Protein AF-A0A9E5AHS0-F1 (afdb_monomer_lite)

Sequence (205 aa):
TGLQPLLTTLASVPPVRRWTDVSFGDARKLNAPDLPWNPAQAVSVPGLNVLISGKIDRLDLSDLP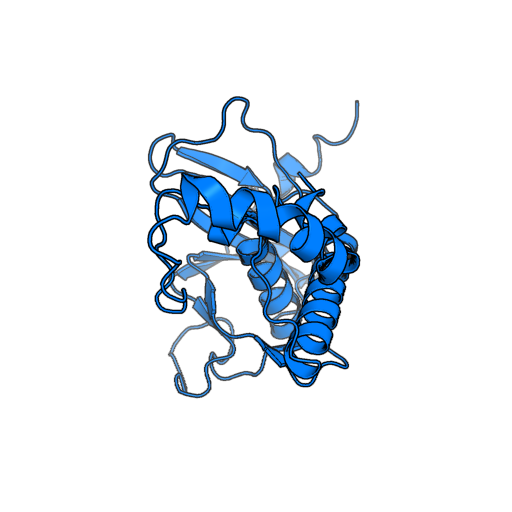GGATKALLTDYKTGNSPPGGRACVLRGGAEVQRALYRYAVTALLAPGQIAAQLHYLKDAQELLLEGASSATDDLLIAAIVAARQYLSAGLAVPGPGTWARYRTDELCFALPAAHTRTYRDRKAGPATEALRDLQALWAAS

Structure (mmCIF, N/CA/C/O backbone):
data_AF-A0A9E5AHS0-F1
#
_entry.id   AF-A0A9E5AHS0-F1
#
loop_
_atom_site.group_PDB
_atom_site.id
_atom_site.type_symbol
_atom_site.label_atom_id
_atom_site.label_alt_id
_atom_site.label_comp_id
_atom_site.label_asym_id
_atom_site.label_entity_id
_atom_site.label_seq_id
_atom_site.pdbx_PDB_ins_code
_atom_site.Cartn_x
_atom_site.Cartn_y
_atom_site.Cartn_z
_atom_site.occupancy
_atom_site.B_iso_or_equiv
_atom_site.auth_seq_id
_atom_site.auth_comp_id
_atom_site.auth_asym_id
_atom_site.auth_atom_id
_atom_site.pdbx_PDB_model_num
ATOM 1 N N . THR A 1 1 ? -14.804 25.270 -4.997 1.00 37.69 1 THR A N 1
ATOM 2 C CA . THR A 1 1 ? -14.418 25.635 -3.615 1.00 37.69 1 THR A CA 1
ATOM 3 C C . THR A 1 1 ? -15.125 24.732 -2.604 1.00 37.69 1 THR A C 1
ATOM 5 O O . THR A 1 1 ? -15.945 25.216 -1.842 1.00 37.69 1 THR A O 1
ATOM 8 N N . GLY A 1 2 ? -14.884 23.410 -2.606 1.00 37.78 2 GLY A N 1
ATOM 9 C CA . GLY A 1 2 ? -15.785 22.499 -1.873 1.00 37.78 2 GLY A CA 1
ATOM 10 C C . GLY A 1 2 ? -15.285 21.087 -1.557 1.00 37.78 2 GLY A C 1
ATOM 11 O O . GLY A 1 2 ? -16.091 20.170 -1.579 1.00 37.78 2 GLY A O 1
ATOM 12 N N . LEU A 1 3 ? -13.995 20.891 -1.258 1.00 35.94 3 LEU A N 1
ATOM 13 C CA . LEU A 1 3 ? -13.472 19.589 -0.788 1.00 35.94 3 LEU A CA 1
ATOM 14 C C . LEU A 1 3 ? -12.831 19.633 0.612 1.00 35.94 3 LEU A C 1
ATOM 16 O O . LEU A 1 3 ? -12.414 18.604 1.130 1.00 35.94 3 LEU A O 1
ATOM 20 N N . GLN A 1 4 ? -12.808 20.794 1.277 1.00 34.94 4 GLN A N 1
ATOM 21 C CA . GLN A 1 4 ? -12.262 20.906 2.635 1.00 34.94 4 GLN A CA 1
ATOM 22 C C . GLN A 1 4 ? -13.071 20.254 3.780 1.00 34.94 4 GLN A C 1
ATOM 24 O O . GLN A 1 4 ? -12.427 19.896 4.764 1.00 34.94 4 GLN A O 1
ATOM 29 N N . PRO A 1 5 ? -14.405 20.036 3.732 1.00 36.00 5 PRO A N 1
ATOM 30 C CA . PRO A 1 5 ? -15.101 19.570 4.934 1.00 36.00 5 PRO A CA 1
ATOM 31 C C . PRO A 1 5 ? -14.850 18.093 5.283 1.00 36.00 5 PRO A C 1
ATOM 33 O O . PRO A 1 5 ? -15.024 17.727 6.439 1.00 36.00 5 PRO A O 1
ATOM 36 N N . LEU A 1 6 ? -14.397 17.256 4.339 1.00 39.44 6 LEU A N 1
ATOM 37 C CA . LEU A 1 6 ? -14.096 15.836 4.602 1.00 39.44 6 LEU A CA 1
ATOM 38 C C . LEU A 1 6 ? -12.719 15.616 5.249 1.00 39.44 6 LEU A C 1
ATOM 40 O O . LEU A 1 6 ? -12.521 14.633 5.961 1.00 39.44 6 LEU A O 1
ATOM 44 N N . LEU A 1 7 ? -11.775 16.538 5.034 1.00 40.62 7 LEU A N 1
ATOM 45 C CA . LEU A 1 7 ? -10.412 16.445 5.568 1.00 40.62 7 LEU A CA 1
ATOM 46 C C . LEU A 1 7 ? -10.386 16.667 7.090 1.00 40.62 7 LEU A C 1
ATOM 48 O O . LEU A 1 7 ? -9.627 16.010 7.798 1.00 40.62 7 LEU A O 1
ATOM 52 N N . THR A 1 8 ? -11.273 17.519 7.611 1.00 39.41 8 THR A N 1
ATOM 53 C CA . THR A 1 8 ? -11.362 17.825 9.049 1.00 39.41 8 THR A CA 1
ATOM 54 C C . THR A 1 8 ? -11.969 16.678 9.867 1.00 39.41 8 THR A C 1
ATOM 56 O O . THR A 1 8 ? -11.674 16.539 11.050 1.00 39.41 8 THR A O 1
ATOM 59 N N . THR A 1 9 ? -12.789 15.814 9.262 1.00 47.66 9 THR A N 1
ATOM 60 C CA . THR A 1 9 ? -13.523 14.759 9.991 1.00 47.66 9 THR A CA 1
ATOM 61 C C . THR A 1 9 ? -12.688 13.494 10.229 1.00 47.66 9 THR A C 1
ATOM 63 O O . THR A 1 9 ? -12.992 12.687 11.114 1.00 47.66 9 THR A O 1
ATOM 66 N N . LEU A 1 10 ? -11.611 13.287 9.463 1.00 48.22 10 LEU A N 1
ATOM 67 C CA . LEU A 1 10 ? -10.798 12.073 9.571 1.00 48.22 10 LEU A CA 1
ATOM 68 C C . LEU A 1 10 ? -9.797 12.112 10.742 1.00 48.22 10 LEU A C 1
ATOM 70 O O . LEU A 1 10 ? -9.556 11.071 11.349 1.00 48.22 10 LEU A O 1
ATOM 74 N N . ALA A 1 11 ? -9.330 13.287 11.162 1.00 52.16 11 ALA A N 1
ATOM 75 C CA . ALA A 1 11 ? -8.460 13.440 12.335 1.00 52.16 11 ALA A CA 1
ATOM 76 C C . ALA A 1 11 ? -9.216 13.757 13.646 1.00 52.16 11 ALA A C 1
ATOM 78 O O . ALA A 1 11 ? -8.657 13.606 14.727 1.00 52.16 11 ALA A O 1
ATOM 79 N N . SER A 1 12 ? -10.485 14.185 13.581 1.00 59.22 12 SER A N 1
ATOM 80 C CA . SER A 1 12 ? -11.206 14.724 14.750 1.00 59.22 12 SER A CA 1
ATOM 81 C C . SER A 1 12 ? -11.835 13.683 15.680 1.00 59.22 12 SER A C 1
ATOM 83 O O . SER A 1 12 ? -12.298 14.042 16.760 1.00 59.22 12 SER A O 1
ATOM 85 N N . VAL A 1 13 ? -11.905 12.415 15.267 1.00 66.31 13 VAL A N 1
ATOM 86 C CA . VAL A 1 13 ? -12.439 11.336 16.112 1.00 66.31 13 VAL A CA 1
ATOM 87 C C . VAL A 1 13 ? -11.256 10.655 16.797 1.00 66.31 13 VAL A C 1
ATOM 89 O O . VAL A 1 13 ? -10.418 10.097 16.084 1.00 66.31 13 VAL A O 1
ATOM 92 N N . PRO A 1 14 ? -11.149 10.707 18.137 1.00 75.81 14 PRO A N 1
ATOM 93 C CA . PRO A 1 14 ? -10.058 10.055 18.843 1.00 75.81 14 PRO A CA 1
ATOM 94 C C . PRO A 1 14 ? -10.149 8.532 18.660 1.00 75.81 14 PRO A C 1
ATOM 96 O O . PRO A 1 14 ? -11.245 7.972 18.757 1.00 75.81 14 PRO A O 1
ATOM 99 N N . PRO A 1 15 ? -9.021 7.848 18.407 1.00 82.31 15 PRO A N 1
ATOM 100 C CA . PRO A 1 15 ? -9.033 6.406 18.262 1.00 82.31 15 PRO A CA 1
ATOM 101 C C . PRO A 1 15 ? -9.340 5.732 19.590 1.00 82.31 15 PRO A C 1
ATOM 103 O O . PRO A 1 15 ? -8.795 6.091 20.633 1.00 82.31 15 PRO A O 1
ATOM 106 N N . VAL A 1 16 ? -10.194 4.717 19.520 1.00 87.69 16 VAL A N 1
ATOM 107 C CA . VAL A 1 16 ? -10.532 3.855 20.657 1.00 87.69 16 VAL A CA 1
ATOM 108 C C . VAL A 1 16 ? -9.459 2.784 20.830 1.00 87.69 16 VAL A C 1
ATOM 110 O O . VAL A 1 16 ? -9.155 2.373 21.947 1.00 87.69 16 VAL A O 1
ATOM 113 N N . ARG A 1 17 ? -8.858 2.341 19.720 1.00 92.44 17 ARG A N 1
ATOM 114 C CA . ARG A 1 17 ? -7.764 1.369 19.711 1.00 92.44 17 ARG A CA 1
ATOM 115 C C . ARG A 1 17 ? -6.677 1.793 18.731 1.00 92.44 17 ARG A C 1
ATOM 117 O O . ARG A 1 17 ? -6.969 2.338 17.665 1.00 92.44 17 ARG A O 1
ATOM 124 N N . ARG A 1 18 ? -5.425 1.528 19.100 1.00 94.00 18 ARG A N 1
ATOM 125 C CA . ARG A 1 18 ? -4.234 1.876 18.324 1.00 94.00 18 ARG A CA 1
ATOM 126 C C . ARG A 1 18 ? -3.231 0.742 18.388 1.00 94.00 18 ARG A C 1
ATOM 128 O O . ARG A 1 18 ? -2.943 0.240 19.469 1.00 94.00 18 ARG A O 1
ATOM 135 N N . TRP A 1 19 ? -2.639 0.443 17.243 1.00 95.25 19 TRP A N 1
ATOM 136 C CA . TRP A 1 19 ? -1.571 -0.536 17.116 1.00 95.25 19 TRP A CA 1
ATOM 137 C C . TRP A 1 19 ? -0.420 0.029 16.298 1.00 95.25 19 TRP A C 1
ATOM 139 O O . TRP A 1 19 ? -0.628 0.833 15.387 1.00 95.25 19 TRP A O 1
ATOM 149 N N . THR A 1 20 ? 0.787 -0.428 16.604 1.00 93.56 20 THR A N 1
ATOM 150 C CA . THR A 1 20 ? 1.997 -0.196 15.811 1.00 93.56 20 THR A CA 1
ATOM 151 C C . THR A 1 20 ? 2.505 -1.521 15.257 1.00 93.56 20 THR A C 1
ATOM 153 O O . THR A 1 20 ? 2.220 -2.573 15.826 1.00 93.56 20 THR A O 1
ATOM 156 N N . ASP A 1 21 ? 3.263 -1.482 14.162 1.00 92.00 21 ASP A N 1
ATOM 157 C CA . ASP A 1 21 ? 3.908 -2.668 13.580 1.00 92.00 21 ASP A CA 1
ATOM 158 C C . ASP A 1 21 ? 2.927 -3.804 13.203 1.00 92.00 21 ASP A C 1
ATOM 160 O O . ASP A 1 21 ? 3.200 -5.000 13.366 1.00 92.00 21 ASP A O 1
ATOM 164 N N . VAL A 1 22 ? 1.772 -3.430 12.649 1.00 93.81 22 VAL A N 1
ATOM 165 C CA . VAL A 1 22 ? 0.642 -4.327 12.386 1.00 93.81 22 VAL A CA 1
ATOM 166 C C . VAL A 1 22 ? 0.904 -5.171 11.143 1.00 93.81 22 VAL A C 1
ATOM 168 O O . VAL A 1 22 ? 0.868 -4.689 10.012 1.00 93.81 22 VAL A O 1
ATOM 171 N N . SER A 1 23 ? 1.183 -6.455 11.347 1.00 93.94 23 SER A N 1
ATOM 172 C CA . SER A 1 23 ? 1.501 -7.382 10.254 1.00 93.94 23 SER A CA 1
ATOM 173 C C . SER A 1 23 ? 0.245 -7.953 9.592 1.00 93.94 23 SER A C 1
ATOM 175 O O . SER A 1 23 ? -0.770 -8.162 10.253 1.00 93.94 23 SER A O 1
ATOM 177 N N . PHE A 1 24 ? 0.328 -8.257 8.298 1.00 94.25 24 PHE A N 1
ATOM 178 C CA . PHE A 1 24 ? -0.734 -8.924 7.542 1.00 94.25 24 PHE A CA 1
ATOM 179 C C . PHE A 1 24 ? -0.156 -9.858 6.472 1.00 94.25 24 PHE A C 1
ATOM 181 O O . PHE A 1 24 ? 0.943 -9.618 5.964 1.00 94.25 24 PHE A O 1
ATOM 188 N N . GLY A 1 25 ? -0.905 -10.903 6.111 1.00 92.38 25 GLY A N 1
ATOM 189 C CA . GLY A 1 25 ? -0.563 -11.824 5.024 1.00 92.38 25 GLY A CA 1
ATOM 190 C C . GLY A 1 25 ? 0.700 -12.668 5.231 1.00 92.38 25 GLY A C 1
ATOM 191 O O . GLY A 1 25 ? 1.136 -13.317 4.285 1.00 92.38 25 GLY A O 1
ATOM 192 N N . ASP A 1 26 ? 1.309 -12.677 6.422 1.00 88.31 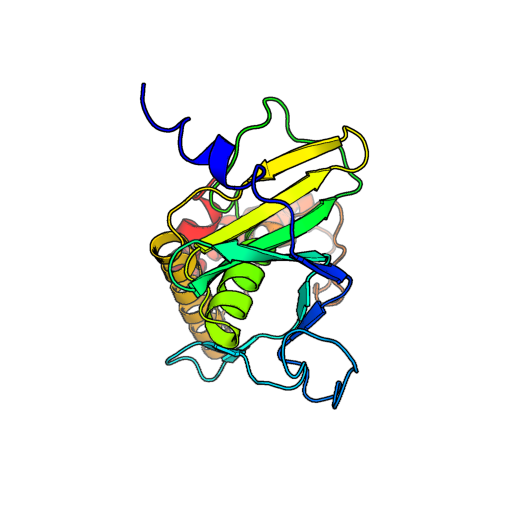26 ASP A N 1
ATOM 193 C CA . ASP A 1 26 ? 2.538 -13.436 6.688 1.00 88.31 26 ASP A CA 1
ATOM 194 C C . ASP A 1 26 ? 2.214 -14.728 7.441 1.00 88.31 26 ASP A C 1
ATOM 196 O O . ASP A 1 26 ? 2.080 -14.737 8.664 1.00 88.31 26 ASP A O 1
ATOM 200 N N . ALA A 1 27 ? 2.133 -15.841 6.708 1.00 79.81 27 ALA A N 1
ATOM 201 C CA . ALA A 1 27 ? 1.823 -17.162 7.262 1.00 79.81 27 ALA A CA 1
ATOM 202 C C . ALA A 1 27 ? 2.820 -17.644 8.338 1.00 79.81 27 ALA A C 1
ATOM 204 O O . ALA A 1 27 ? 2.498 -18.548 9.107 1.00 79.81 27 ALA A O 1
ATOM 205 N N . ARG A 1 28 ? 4.020 -17.047 8.421 1.00 82.38 28 ARG A N 1
ATOM 206 C CA . ARG A 1 28 ? 5.013 -17.360 9.465 1.00 82.38 28 ARG A CA 1
ATOM 207 C C . ARG A 1 28 ? 4.675 -16.693 10.798 1.00 82.38 28 ARG A C 1
ATOM 209 O O . ARG A 1 28 ? 5.160 -17.128 11.839 1.00 82.38 28 ARG A O 1
ATOM 216 N N . LYS A 1 29 ? 3.861 -15.635 10.779 1.00 76.38 29 LYS A N 1
ATOM 217 C CA . LYS A 1 29 ? 3.398 -14.924 11.972 1.00 76.38 29 LYS A CA 1
ATOM 218 C C . LYS A 1 29 ? 2.053 -15.497 12.396 1.00 76.38 29 LYS A C 1
ATOM 220 O O . LYS A 1 29 ? 1.008 -14.927 12.117 1.00 76.38 29 LYS A O 1
ATOM 225 N N . LEU A 1 30 ? 2.082 -16.648 13.060 1.00 64.06 30 LEU A N 1
ATOM 226 C CA . LEU A 1 30 ? 0.899 -17.223 13.697 1.00 64.06 30 LEU A CA 1
ATOM 227 C C . LEU A 1 30 ? 0.689 -16.562 15.065 1.00 64.06 30 LEU A C 1
ATOM 229 O O . LEU A 1 30 ? 1.633 -16.444 15.840 1.00 64.06 30 LEU A O 1
ATOM 233 N N . ASN A 1 31 ? -0.551 -16.172 15.367 1.00 60.50 31 ASN A N 1
ATOM 234 C CA . ASN A 1 31 ? -0.997 -15.795 16.713 1.00 60.50 31 ASN A CA 1
ATOM 235 C C . ASN A 1 31 ? -0.172 -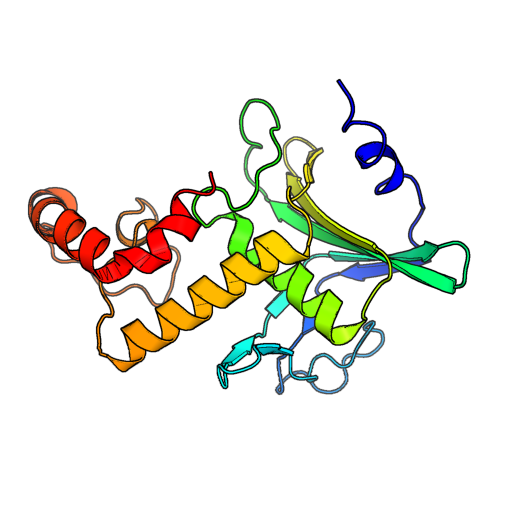14.682 17.392 1.00 60.50 31 ASN A C 1
ATOM 237 O O . ASN A 1 31 ? 0.311 -14.863 18.509 1.00 60.50 31 ASN A O 1
ATOM 241 N N . ALA A 1 32 ? -0.034 -13.513 16.755 1.00 65.56 32 ALA A N 1
ATOM 242 C CA . ALA A 1 32 ? 0.408 -12.327 17.491 1.00 65.56 32 ALA A CA 1
ATOM 243 C C . ALA A 1 32 ? -0.718 -11.894 18.450 1.00 65.56 32 ALA A C 1
ATOM 245 O O . ALA A 1 32 ? -1.825 -11.621 17.972 1.00 65.56 32 ALA A O 1
ATOM 246 N N . PRO A 1 33 ? -0.489 -11.864 19.776 1.00 68.31 33 PRO A N 1
ATOM 247 C CA . PRO A 1 33 ? -1.511 -11.411 20.704 1.00 68.31 33 PRO A CA 1
ATOM 248 C C . PRO A 1 33 ? -1.814 -9.929 20.457 1.00 68.31 33 PRO A C 1
ATOM 250 O O . PRO A 1 33 ? -0.907 -9.138 20.206 1.00 68.31 33 PRO A O 1
ATOM 253 N N . ASP A 1 34 ? -3.099 -9.585 20.541 1.00 85.06 34 ASP A N 1
ATOM 254 C CA . ASP A 1 34 ? -3.615 -8.211 20.508 1.00 85.06 34 ASP A CA 1
ATOM 255 C C . ASP A 1 34 ? -3.422 -7.445 19.185 1.00 85.06 34 ASP A C 1
ATOM 257 O O . ASP A 1 34 ? -3.216 -6.238 19.184 1.00 85.06 34 ASP A O 1
ATOM 261 N N . LEU A 1 35 ? -3.511 -8.123 18.034 1.00 90.81 35 LEU A N 1
ATOM 262 C CA . LEU A 1 35 ? -3.707 -7.459 16.738 1.00 90.81 35 LEU A CA 1
ATOM 263 C C . LEU A 1 35 ? -5.196 -7.409 16.355 1.00 90.81 35 LEU A C 1
ATOM 265 O O . LEU A 1 35 ? -5.964 -8.290 16.744 1.00 90.81 35 LEU A O 1
ATOM 269 N N . PRO A 1 36 ? -5.615 -6.428 15.535 1.00 91.94 36 PRO A N 1
ATOM 270 C CA . PRO A 1 36 ? -7.006 -6.306 15.092 1.00 91.94 36 PRO A CA 1
ATOM 271 C C . PRO A 1 36 ? -7.468 -7.449 14.172 1.00 91.94 36 PRO A C 1
ATOM 273 O O . PRO A 1 36 ? -8.660 -7.576 13.909 1.00 91.94 36 PRO A O 1
ATOM 276 N N . TRP A 1 37 ? -6.544 -8.276 13.680 1.00 93.06 37 TRP A N 1
ATOM 277 C CA . TRP A 1 37 ? -6.806 -9.462 12.865 1.00 93.06 37 TRP A CA 1
ATOM 278 C C . TRP A 1 37 ? -5.713 -10.513 13.078 1.00 93.06 37 TRP A C 1
ATOM 280 O O . TRP A 1 37 ? -4.663 -10.236 13.661 1.00 93.06 37 TRP A O 1
ATOM 290 N N . ASN A 1 38 ? -5.928 -11.719 12.546 1.00 92.31 38 ASN A N 1
ATOM 291 C CA . ASN A 1 38 ? -4.888 -12.743 12.489 1.00 92.31 38 ASN A CA 1
ATOM 292 C C . ASN A 1 38 ? -3.809 -12.344 11.456 1.00 92.31 38 ASN A C 1
ATOM 294 O O . ASN A 1 38 ? -4.123 -12.281 10.267 1.00 92.31 38 ASN A O 1
ATOM 298 N N . PRO A 1 39 ? -2.542 -12.108 11.845 1.00 91.88 39 PRO A N 1
ATOM 299 C CA . PRO A 1 39 ? -1.493 -11.674 10.915 1.00 91.88 39 PRO A CA 1
ATOM 300 C C . PRO A 1 39 ? -1.161 -12.688 9.807 1.00 91.88 39 PRO A C 1
ATOM 302 O O . PRO A 1 39 ? -0.632 -12.287 8.769 1.00 91.88 39 PRO A O 1
ATOM 305 N N . ALA A 1 40 ? -1.507 -13.966 9.992 1.00 91.81 40 ALA A N 1
ATOM 306 C CA . ALA A 1 40 ? -1.379 -15.010 8.975 1.00 91.81 40 ALA A CA 1
ATOM 307 C C . ALA A 1 40 ? -2.565 -15.062 7.992 1.00 91.81 40 ALA A C 1
ATOM 309 O O . ALA A 1 40 ? -2.527 -15.833 7.032 1.00 91.81 40 ALA A O 1
ATOM 310 N N . GLN A 1 41 ? -3.625 -14.275 8.213 1.00 92.81 41 GLN A N 1
ATOM 311 C CA . GLN A 1 41 ? -4.769 -14.221 7.306 1.00 92.81 41 GLN A CA 1
ATOM 312 C C . GLN A 1 41 ? -4.325 -13.700 5.937 1.00 92.81 41 GLN A C 1
ATOM 314 O O . GLN A 1 41 ? -3.737 -12.624 5.816 1.00 92.81 41 GLN A O 1
ATOM 319 N N . ALA A 1 42 ? -4.604 -14.491 4.902 1.00 91.75 42 ALA A N 1
ATOM 320 C CA . ALA A 1 42 ? -4.208 -14.187 3.539 1.00 91.75 42 ALA A CA 1
ATOM 321 C C . ALA A 1 42 ? -4.953 -12.956 3.004 1.00 91.75 42 ALA A C 1
ATOM 323 O O . ALA A 1 42 ? -6.182 -12.892 3.049 1.00 91.75 42 ALA A O 1
ATOM 324 N N . VAL A 1 43 ? -4.205 -12.017 2.426 1.00 92.31 43 VAL A N 1
ATOM 325 C CA . VAL A 1 43 ? -4.751 -10.895 1.657 1.00 92.31 43 VAL A CA 1
ATOM 326 C C . VAL A 1 43 ? -4.526 -11.208 0.184 1.00 92.31 43 VAL A C 1
ATOM 328 O O . VAL A 1 43 ? -3.412 -11.094 -0.324 1.00 92.31 43 VAL A O 1
ATOM 331 N N . SER A 1 44 ? -5.573 -11.674 -0.493 1.00 90.06 44 SER A N 1
ATOM 332 C CA . SER A 1 44 ? -5.496 -12.061 -1.905 1.00 90.06 44 SER A CA 1
ATOM 333 C C . SER A 1 44 ? -5.938 -10.925 -2.819 1.00 90.06 44 SER A C 1
ATOM 335 O O . SER A 1 44 ? -6.803 -10.127 -2.456 1.00 90.06 44 SER A O 1
ATOM 337 N N . VAL A 1 45 ? -5.355 -10.862 -4.015 1.00 83.19 45 VAL A N 1
ATOM 338 C CA . VAL A 1 45 ? -5.881 -10.040 -5.110 1.00 83.19 45 VAL A CA 1
ATOM 339 C C . VAL A 1 45 ? -6.785 -10.909 -5.991 1.00 83.19 45 VAL A C 1
ATOM 341 O O . VAL A 1 45 ? -6.290 -11.891 -6.566 1.00 83.19 45 VAL A O 1
ATOM 344 N N . PRO A 1 46 ? -8.086 -10.580 -6.120 1.00 80.06 46 PRO A N 1
ATOM 345 C CA . PRO A 1 46 ? -9.010 -11.323 -6.967 1.00 80.06 46 PRO A CA 1
ATOM 346 C C . PRO A 1 46 ? -8.466 -11.519 -8.386 1.00 80.06 46 PRO A C 1
ATOM 348 O O . PRO A 1 46 ? -7.934 -10.601 -9.002 1.00 80.06 46 PRO A O 1
ATOM 351 N N . GLY A 1 47 ? -8.580 -12.744 -8.903 1.00 75.50 47 GLY A N 1
ATOM 352 C CA . GLY A 1 47 ? -8.182 -13.083 -10.275 1.00 75.50 47 GLY A CA 1
ATOM 353 C C . GLY A 1 47 ? -6.676 -13.239 -10.525 1.00 75.50 47 GLY A C 1
ATOM 354 O O . GLY A 1 47 ? -6.293 -13.619 -11.632 1.00 75.50 47 GLY A O 1
ATOM 355 N N . LEU A 1 48 ? -5.807 -13.000 -9.533 1.00 72.56 48 LEU A N 1
ATOM 356 C CA . LEU A 1 48 ? -4.356 -12.988 -9.760 1.00 72.56 48 LEU A CA 1
ATOM 357 C C . LEU A 1 48 ? -3.562 -14.128 -9.132 1.00 72.56 48 LEU A C 1
ATOM 359 O O . LEU A 1 48 ? -2.409 -14.306 -9.516 1.00 72.56 48 LEU A O 1
ATOM 363 N N . ASN A 1 49 ? -4.151 -14.919 -8.231 1.00 82.50 49 ASN A N 1
ATOM 364 C CA . ASN A 1 49 ? -3.408 -15.874 -7.394 1.00 82.50 49 ASN A CA 1
ATOM 365 C C . ASN A 1 49 ? -2.132 -15.237 -6.794 1.00 82.50 49 ASN A C 1
ATOM 367 O O . ASN A 1 49 ? -1.068 -15.849 -6.740 1.00 82.50 49 ASN A O 1
ATOM 371 N N . VAL A 1 50 ? -2.242 -13.959 -6.417 1.00 85.25 50 VAL A N 1
ATOM 372 C CA . VAL A 1 50 ? -1.198 -13.173 -5.760 1.00 85.25 50 VAL A CA 1
ATOM 373 C C . VAL A 1 50 ? -1.657 -12.922 -4.334 1.00 85.25 50 VAL A C 1
ATOM 375 O O . VAL A 1 50 ? -2.793 -12.497 -4.104 1.00 85.25 50 VAL A O 1
ATOM 378 N N . LEU A 1 51 ? -0.756 -13.187 -3.394 1.00 89.75 51 LEU A N 1
ATOM 379 C CA . LEU A 1 51 ? -0.923 -12.868 -1.985 1.00 89.75 51 LEU A CA 1
ATOM 380 C C . LEU A 1 51 ? -0.074 -11.643 -1.659 1.00 89.75 51 LEU A C 1
ATOM 382 O O . LEU A 1 51 ? 1.090 -11.567 -2.052 1.00 89.75 51 LEU A O 1
ATOM 386 N N . ILE A 1 52 ? -0.666 -10.695 -0.944 1.00 88.62 52 ILE A N 1
ATOM 387 C CA . ILE A 1 52 ? 0.014 -9.502 -0.452 1.00 88.62 52 ILE A CA 1
ATOM 388 C C . ILE A 1 52 ? 0.284 -9.712 1.035 1.00 88.62 52 ILE A C 1
ATOM 390 O O . ILE A 1 52 ? -0.604 -10.086 1.799 1.00 88.62 52 ILE A O 1
ATOM 394 N N . SER A 1 53 ? 1.514 -9.439 1.449 1.00 93.00 53 SER A N 1
ATOM 395 C CA . SER A 1 53 ? 1.922 -9.450 2.850 1.00 93.00 53 SER A CA 1
ATOM 396 C C . SER A 1 53 ? 2.723 -8.199 3.166 1.00 93.00 53 SER A C 1
ATOM 398 O O . SER A 1 53 ? 3.430 -7.684 2.297 1.00 93.00 53 SER A O 1
ATOM 400 N N . GLY A 1 54 ? 2.672 -7.743 4.409 1.00 92.50 54 GLY A N 1
ATOM 401 C CA . GLY A 1 54 ? 3.421 -6.567 4.822 1.00 92.50 54 GLY A CA 1
ATOM 402 C C . GLY A 1 54 ? 3.264 -6.247 6.299 1.00 92.50 54 GLY A C 1
ATOM 403 O O . GLY A 1 54 ? 2.739 -7.038 7.087 1.00 92.50 54 GLY A O 1
ATOM 404 N N . LYS A 1 55 ? 3.752 -5.064 6.669 1.00 93.56 55 LYS A N 1
ATOM 405 C CA . LYS A 1 55 ? 3.662 -4.525 8.023 1.00 93.56 55 LYS A CA 1
ATOM 406 C C . LYS A 1 55 ? 3.307 -3.045 7.947 1.00 93.56 55 LYS A C 1
ATOM 408 O O . LYS A 1 55 ? 4.054 -2.273 7.362 1.00 93.56 55 LYS A O 1
ATOM 413 N N . ILE A 1 56 ? 2.170 -2.679 8.522 1.00 94.50 56 ILE A N 1
ATOM 414 C CA . ILE A 1 56 ? 1.700 -1.300 8.637 1.00 94.50 56 ILE A CA 1
ATOM 415 C C . ILE A 1 56 ? 2.368 -0.671 9.861 1.00 94.50 56 ILE A C 1
ATOM 417 O O . ILE A 1 56 ? 2.315 -1.244 10.950 1.00 94.50 56 ILE A O 1
ATOM 421 N N . ASP A 1 57 ? 2.953 0.513 9.702 1.00 93.81 57 ASP A N 1
ATOM 422 C CA . ASP A 1 57 ? 3.637 1.220 10.789 1.00 93.81 57 ASP A CA 1
ATOM 423 C C . ASP A 1 57 ? 2.698 1.547 11.959 1.00 93.81 57 ASP A C 1
ATOM 425 O O . ASP A 1 57 ? 3.017 1.244 13.111 1.00 93.81 57 ASP A O 1
ATOM 429 N N . ARG A 1 58 ? 1.523 2.131 11.677 1.00 95.12 58 ARG A N 1
ATOM 430 C CA . ARG A 1 58 ? 0.475 2.383 12.676 1.00 95.12 58 ARG A CA 1
ATOM 431 C C . ARG A 1 58 ? -0.932 2.278 12.090 1.00 95.12 58 ARG A C 1
ATOM 433 O O . ARG A 1 58 ? -1.204 2.799 11.006 1.00 95.12 58 ARG A O 1
ATOM 440 N N . LEU A 1 59 ? -1.835 1.663 12.853 1.00 95.81 59 LEU A N 1
ATOM 441 C CA . LEU A 1 59 ? -3.273 1.627 12.589 1.00 95.81 59 LEU A CA 1
ATOM 442 C C . LEU A 1 59 ? -4.044 2.154 13.800 1.00 95.81 59 LEU A C 1
ATOM 444 O O . LEU A 1 59 ? -3.881 1.675 14.921 1.00 95.81 59 LEU A O 1
ATOM 448 N N . ASP A 1 60 ? -4.924 3.108 13.537 1.00 94.88 60 ASP A N 1
ATOM 449 C CA . ASP A 1 60 ? -5.863 3.685 14.486 1.00 94.88 60 ASP A CA 1
ATOM 450 C C . ASP A 1 60 ? -7.289 3.262 14.091 1.00 94.88 60 ASP A C 1
ATOM 452 O O . ASP A 1 60 ? -7.701 3.472 12.947 1.00 94.88 60 ASP A O 1
ATOM 456 N N . LEU A 1 61 ? -8.053 2.682 15.024 1.00 94.00 61 LEU A N 1
ATOM 457 C CA . LEU A 1 61 ? -9.474 2.376 14.837 1.00 94.00 61 LEU A CA 1
ATOM 458 C C . LEU A 1 61 ? -10.334 3.232 15.768 1.00 94.00 61 LEU A C 1
ATOM 460 O O . LEU A 1 61 ? -10.077 3.336 16.970 1.00 94.00 61 LEU A O 1
ATOM 464 N N . SER A 1 62 ? -11.376 3.832 15.201 1.00 92.62 62 SER A N 1
ATOM 465 C CA . SER A 1 62 ? -12.378 4.617 15.926 1.00 92.62 62 SER A CA 1
ATOM 466 C C . SER A 1 62 ? -13.773 4.089 15.630 1.00 92.62 62 SER A C 1
ATOM 468 O O . SER A 1 62 ? -14.056 3.706 14.494 1.00 92.62 62 SER A O 1
ATOM 470 N N . ASP A 1 63 ? -14.656 4.126 16.618 1.00 90.44 63 ASP A N 1
ATOM 471 C CA . ASP A 1 63 ? -16.061 3.800 16.403 1.00 90.44 63 ASP A CA 1
ATOM 472 C C . ASP A 1 63 ? -16.785 5.005 15.780 1.00 90.44 63 ASP A C 1
ATOM 474 O O . ASP A 1 63 ? -16.566 6.158 16.164 1.00 90.44 63 ASP A O 1
ATOM 478 N N . LEU A 1 64 ? -17.628 4.745 14.782 1.00 85.69 64 LEU A N 1
ATOM 479 C CA . LEU A 1 64 ? -18.504 5.729 14.151 1.00 85.69 64 LEU A CA 1
ATOM 480 C C . LEU A 1 64 ? -19.957 5.524 14.606 1.00 85.69 64 LEU A C 1
ATOM 482 O O . LEU A 1 64 ? -20.351 4.413 14.981 1.00 85.69 64 LEU A O 1
ATOM 486 N N . PRO A 1 65 ? -20.802 6.569 14.514 1.00 82.44 65 PRO A N 1
ATOM 487 C CA . PRO A 1 65 ? -22.244 6.410 14.660 1.00 82.44 65 PRO A CA 1
ATOM 488 C C . PRO A 1 65 ? -22.786 5.320 13.724 1.00 82.44 65 PRO A C 1
ATOM 490 O O . PRO A 1 65 ? -22.347 5.192 12.582 1.00 82.44 65 PRO A O 1
ATOM 493 N N . GLY A 1 66 ? -23.751 4.535 14.208 1.00 82.00 66 GLY A N 1
ATOM 494 C CA . GLY A 1 66 ? -24.326 3.419 13.446 1.00 82.00 66 GLY A CA 1
ATOM 495 C C . GLY A 1 66 ? -23.513 2.120 13.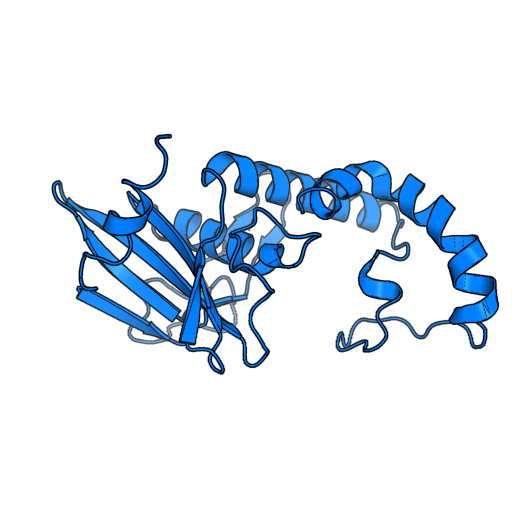493 1.00 82.00 66 GLY A C 1
ATOM 496 O O . GLY A 1 66 ? -23.822 1.199 12.745 1.00 82.00 66 GLY A O 1
ATOM 497 N N . GLY A 1 67 ? -22.495 2.025 14.359 1.00 82.25 67 GLY A N 1
ATOM 498 C CA . GLY A 1 67 ? -21.736 0.790 14.599 1.00 82.25 67 GLY A CA 1
ATOM 499 C C . GLY A 1 67 ? -20.653 0.492 13.560 1.00 82.25 67 GLY A C 1
ATOM 500 O O . GLY A 1 67 ? -19.994 -0.541 13.642 1.00 82.25 67 GLY A O 1
ATOM 501 N N . ALA A 1 68 ? -20.447 1.389 12.595 1.00 87.00 68 ALA A N 1
ATOM 502 C CA . ALA A 1 68 ? -19.337 1.292 11.660 1.00 87.00 68 ALA A CA 1
ATOM 503 C C . ALA A 1 68 ? -18.008 1.635 12.348 1.00 87.00 68 ALA A C 1
ATOM 505 O O . ALA A 1 68 ? -17.961 2.399 13.310 1.00 87.00 68 ALA A O 1
ATOM 506 N N . THR A 1 69 ? -16.906 1.120 11.814 1.00 90.88 69 THR A N 1
ATOM 507 C CA . THR A 1 69 ? -15.556 1.485 12.259 1.00 90.88 69 THR A CA 1
ATOM 508 C C . THR A 1 69 ? -14.890 2.389 11.232 1.00 90.88 69 THR A C 1
ATOM 510 O O . THR A 1 69 ? -15.071 2.234 10.022 1.00 90.88 69 THR A O 1
ATOM 513 N N . LYS A 1 70 ? -14.085 3.322 11.725 1.00 90.81 70 LYS A N 1
ATOM 514 C CA . LYS A 1 70 ? -13.176 4.150 10.944 1.00 90.81 70 LYS A CA 1
ATOM 515 C C . LYS A 1 70 ? -11.742 3.698 11.170 1.00 90.81 70 LYS A C 1
ATOM 517 O O . LYS A 1 70 ? -11.313 3.592 12.316 1.00 90.81 70 LYS A O 1
ATOM 522 N N . ALA A 1 71 ? -11.010 3.492 10.083 1.00 93.56 71 ALA A N 1
ATOM 523 C CA . ALA A 1 71 ? -9.598 3.137 10.097 1.00 93.56 71 ALA A CA 1
ATOM 524 C C . ALA A 1 71 ? -8.727 4.289 9.579 1.00 93.56 71 ALA A C 1
ATOM 526 O O . ALA A 1 71 ? -8.983 4.830 8.502 1.00 93.56 71 ALA A O 1
ATOM 527 N N . LEU A 1 72 ? -7.680 4.642 10.325 1.00 93.31 72 LEU A N 1
ATOM 528 C CA . LEU A 1 72 ? -6.628 5.557 9.886 1.00 93.31 72 LEU A CA 1
ATOM 529 C C . LEU A 1 72 ? -5.282 4.829 9.895 1.00 93.31 72 LEU A C 1
ATOM 531 O O . LEU A 1 72 ? -4.795 4.382 10.932 1.00 93.31 72 LEU A O 1
ATOM 535 N N . LEU A 1 73 ? -4.683 4.733 8.716 1.00 94.12 73 LEU A N 1
ATOM 536 C CA . LEU A 1 73 ? -3.352 4.186 8.493 1.00 94.12 73 LEU A CA 1
ATOM 537 C C . LEU A 1 73 ? -2.333 5.319 8.523 1.00 94.12 73 LEU A C 1
ATOM 539 O O . LEU A 1 73 ? -2.517 6.315 7.826 1.00 94.12 73 LEU A O 1
ATOM 543 N N . THR A 1 74 ? -1.251 5.165 9.283 1.00 92.62 74 THR A N 1
ATOM 544 C CA . THR A 1 74 ? -0.127 6.112 9.275 1.00 92.62 74 THR A CA 1
ATOM 545 C C . THR A 1 74 ? 1.158 5.379 8.920 1.00 92.62 74 THR A C 1
ATOM 547 O O . THR A 1 74 ? 1.519 4.418 9.592 1.00 92.62 74 THR A O 1
ATOM 550 N N . ASP A 1 75 ? 1.827 5.850 7.871 1.00 91.62 75 ASP A N 1
ATOM 551 C CA . ASP A 1 75 ? 3.185 5.467 7.470 1.00 91.62 75 ASP A CA 1
ATOM 552 C C . ASP A 1 75 ? 4.158 6.566 7.920 1.00 91.62 75 ASP A C 1
ATOM 554 O O . ASP A 1 75 ? 3.839 7.752 7.775 1.00 91.62 75 ASP A O 1
ATOM 558 N N . TYR A 1 76 ? 5.314 6.216 8.487 1.00 90.69 76 TYR A N 1
ATOM 559 C CA . TYR A 1 76 ? 6.273 7.215 8.965 1.00 90.69 76 TYR A CA 1
ATOM 560 C C . TYR A 1 76 ? 7.403 7.458 7.966 1.00 90.69 76 TYR A C 1
ATOM 562 O O . TYR A 1 76 ? 8.022 6.542 7.424 1.00 90.69 76 TYR A O 1
ATOM 570 N N . LYS A 1 77 ? 7.760 8.735 7.789 1.00 86.62 77 LYS A N 1
ATOM 571 C CA . LYS A 1 77 ? 8.900 9.145 6.966 1.00 86.62 77 LYS A CA 1
ATOM 572 C C . LYS A 1 77 ? 9.878 10.000 7.760 1.00 86.62 77 LYS A C 1
ATOM 574 O O . LYS A 1 77 ? 9.513 11.006 8.355 1.00 86.62 77 LYS A O 1
ATOM 579 N N . THR A 1 78 ? 11.153 9.628 7.715 1.00 83.44 78 THR A N 1
ATOM 580 C CA . THR A 1 78 ? 12.254 10.345 8.387 1.00 83.44 78 THR A CA 1
ATOM 581 C C . THR A 1 78 ? 12.825 11.512 7.569 1.00 83.44 78 THR A C 1
ATOM 583 O O . THR A 1 78 ? 13.643 12.274 8.077 1.00 83.44 78 THR A O 1
ATOM 586 N N . GLY A 1 79 ? 12.431 11.655 6.299 1.00 81.75 79 GLY A N 1
ATOM 587 C CA . GLY A 1 79 ? 12.902 12.718 5.402 1.00 81.75 79 GLY A CA 1
ATOM 588 C C . GLY A 1 79 ? 12.172 14.054 5.576 1.00 81.75 79 GLY A C 1
ATOM 589 O O . GLY A 1 79 ? 11.306 14.189 6.433 1.00 81.75 79 GLY A O 1
ATOM 590 N N . ASN A 1 80 ? 12.508 15.029 4.724 1.00 79.38 80 ASN A N 1
ATOM 591 C CA . ASN A 1 80 ? 11.749 16.280 4.615 1.00 79.38 80 ASN A CA 1
ATOM 592 C C . ASN A 1 80 ? 10.414 16.023 3.909 1.00 79.38 80 ASN A C 1
ATOM 594 O O . ASN A 1 80 ? 10.357 15.223 2.960 1.00 79.38 80 ASN A O 1
ATOM 598 N N . SER A 1 81 ? 9.380 16.755 4.306 1.00 79.25 81 SER A N 1
ATOM 599 C CA . SER A 1 81 ? 8.137 16.786 3.544 1.00 79.25 81 SER A CA 1
ATOM 600 C C . SER A 1 81 ? 8.325 17.478 2.178 1.00 79.25 81 SER A C 1
ATOM 602 O O . SER A 1 81 ? 9.228 18.304 1.993 1.00 79.25 81 SER A O 1
ATOM 604 N N . PRO A 1 82 ? 7.529 17.115 1.155 1.00 73.69 82 PRO A N 1
ATOM 605 C CA . PRO A 1 82 ? 7.569 17.779 -0.139 1.00 73.69 82 PRO A CA 1
ATOM 606 C C . PRO A 1 82 ? 7.112 19.247 -0.032 1.00 73.69 82 PRO A C 1
ATOM 608 O O . PRO A 1 82 ? 6.153 19.544 0.688 1.00 73.69 82 PRO A O 1
ATOM 611 N N . PRO A 1 83 ? 7.732 20.169 -0.797 1.00 69.88 83 PRO A N 1
ATOM 612 C CA . PRO A 1 83 ? 7.330 21.570 -0.815 1.00 69.88 83 PRO A CA 1
ATOM 613 C C . PRO A 1 83 ? 5.851 21.720 -1.183 1.00 69.88 83 PRO A C 1
ATOM 615 O O . PRO A 1 83 ? 5.379 21.133 -2.156 1.00 69.88 83 PRO A O 1
ATOM 618 N N . GLY A 1 84 ? 5.119 22.525 -0.415 1.00 69.31 84 GLY A N 1
ATOM 619 C CA . GLY A 1 84 ? 3.713 22.828 -0.685 1.00 69.31 84 GLY A CA 1
ATOM 620 C C . GLY A 1 84 ? 2.703 21.812 -0.149 1.00 69.31 84 GLY A C 1
ATOM 621 O O . GLY A 1 84 ? 1.512 22.036 -0.338 1.00 69.31 84 GLY A O 1
ATOM 622 N N . GLY A 1 85 ? 3.140 20.737 0.522 1.00 62.22 85 GLY A N 1
ATOM 623 C CA . GLY A 1 85 ? 2.259 19.880 1.326 1.00 62.22 85 GLY A CA 1
ATOM 624 C C . GLY A 1 85 ? 1.077 19.266 0.580 1.00 62.22 85 GLY A C 1
ATOM 625 O O . GLY A 1 85 ? 0.039 19.007 1.184 1.00 62.22 85 GLY A O 1
ATOM 626 N N . ARG A 1 86 ? 1.194 19.102 -0.741 1.00 61.88 86 ARG A N 1
ATOM 627 C CA . ARG A 1 86 ? 0.087 18.621 -1.560 1.00 61.88 86 ARG A CA 1
ATOM 628 C C . ARG A 1 86 ? -0.067 17.124 -1.380 1.00 61.88 86 ARG A C 1
ATOM 630 O O . ARG A 1 86 ? 0.896 16.367 -1.501 1.00 61.88 86 ARG A O 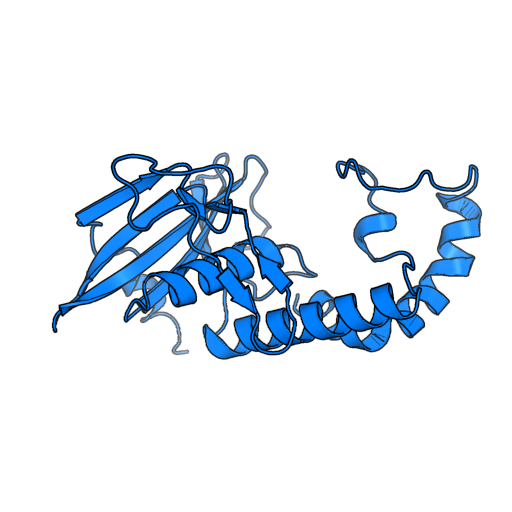1
ATOM 637 N N . ALA A 1 87 ? -1.295 16.737 -1.082 1.00 60.16 87 ALA A N 1
ATOM 638 C CA . ALA A 1 87 ? -1.711 15.360 -1.117 1.00 60.16 87 ALA A CA 1
ATOM 639 C C . ALA A 1 87 ? -1.667 14.881 -2.589 1.00 60.16 87 ALA A C 1
ATOM 641 O O . ALA A 1 87 ? -1.707 15.679 -3.526 1.00 60.16 87 ALA A O 1
ATOM 642 N N . CYS A 1 88 ? -1.401 13.594 -2.786 1.00 60.09 88 CYS A N 1
ATOM 643 C CA . CYS A 1 88 ? -1.151 13.008 -4.101 1.00 60.09 88 CYS A CA 1
ATOM 644 C C . CYS A 1 88 ? -1.753 11.604 -4.158 1.00 60.09 88 CYS A C 1
ATOM 646 O O . CYS A 1 88 ? -1.959 10.969 -3.120 1.00 60.09 88 CYS A O 1
ATOM 648 N N . VAL A 1 89 ? -2.067 11.140 -5.370 1.00 64.94 89 VAL A N 1
ATOM 649 C CA . VAL A 1 89 ? -2.752 9.856 -5.569 1.00 64.94 89 VAL A CA 1
ATOM 650 C C . VAL A 1 89 ? -1.759 8.701 -5.469 1.00 64.94 89 VAL A C 1
ATOM 652 O O . VAL A 1 89 ? -1.850 7.908 -4.541 1.00 64.94 89 VAL A O 1
ATOM 655 N N . LEU A 1 90 ? -0.782 8.606 -6.382 1.00 65.44 90 LEU A N 1
ATOM 656 C CA . LEU A 1 90 ? 0.271 7.579 -6.322 1.00 65.44 90 LEU A CA 1
ATOM 657 C C . LEU A 1 90 ? 1.696 8.124 -6.465 1.00 65.44 90 LEU A C 1
ATOM 659 O O . LEU A 1 90 ? 2.649 7.378 -6.230 1.00 65.44 90 LEU A O 1
ATOM 663 N N . ARG A 1 91 ? 1.860 9.413 -6.796 1.00 72.12 91 ARG A N 1
ATOM 664 C CA . ARG A 1 91 ? 3.139 10.147 -6.828 1.00 72.12 91 ARG A CA 1
ATOM 665 C C . ARG A 1 91 ? 4.250 9.390 -7.552 1.00 72.12 91 ARG A C 1
ATOM 667 O O . ARG A 1 91 ? 5.336 9.169 -7.014 1.00 72.12 91 ARG A O 1
ATOM 674 N N . GLY A 1 92 ? 3.960 8.934 -8.765 1.00 67.81 92 GLY A N 1
ATOM 675 C CA . GLY A 1 92 ? 4.924 8.168 -9.553 1.00 67.81 92 GLY A CA 1
ATOM 676 C C . GLY A 1 92 ? 5.250 6.788 -8.981 1.00 67.81 92 GLY A C 1
ATOM 677 O O . GLY A 1 92 ? 6.358 6.290 -9.162 1.00 67.81 92 GLY A O 1
ATOM 678 N N . GLY A 1 93 ? 4.305 6.182 -8.263 1.00 70.81 93 GLY A N 1
ATOM 679 C CA . GLY A 1 93 ? 4.468 4.894 -7.596 1.00 70.81 93 GLY A CA 1
ATOM 680 C C . GLY A 1 93 ? 4.988 4.983 -6.157 1.00 70.81 93 GLY A C 1
ATOM 681 O O . GLY A 1 93 ? 5.035 3.960 -5.478 1.00 70.81 93 GLY A O 1
ATOM 682 N N . ALA A 1 94 ? 5.346 6.172 -5.660 1.00 73.62 94 ALA A N 1
ATOM 683 C CA . ALA A 1 94 ? 5.821 6.332 -4.286 1.00 73.62 94 ALA A CA 1
ATOM 684 C C . ALA A 1 94 ? 4.746 5.994 -3.235 1.00 73.62 94 ALA A C 1
ATOM 686 O O . ALA A 1 94 ? 5.101 5.537 -2.152 1.00 73.62 94 ALA A O 1
ATOM 687 N N . GLU A 1 95 ? 3.457 6.145 -3.569 1.00 78.56 95 GLU A N 1
ATOM 688 C CA . GLU A 1 95 ? 2.351 5.875 -2.631 1.00 78.56 95 GLU A CA 1
ATOM 689 C C . GLU A 1 95 ? 1.706 4.497 -2.787 1.00 78.56 95 GLU A C 1
ATOM 691 O O . GLU A 1 95 ? 0.743 4.179 -2.086 1.00 78.56 95 GLU A O 1
ATOM 696 N N . VAL A 1 96 ? 2.273 3.640 -3.645 1.00 83.31 96 VAL A N 1
ATOM 697 C CA . VAL A 1 96 ? 1.821 2.249 -3.834 1.00 83.31 96 VAL A CA 1
ATOM 698 C C . VAL A 1 96 ? 1.776 1.498 -2.506 1.00 83.31 96 VAL A C 1
ATOM 700 O O . VAL A 1 96 ? 0.831 0.758 -2.251 1.00 83.31 96 VAL A O 1
ATOM 703 N N . GLN A 1 97 ? 2.746 1.735 -1.622 1.00 84.88 97 GLN A N 1
ATOM 704 C CA . GLN A 1 97 ? 2.783 1.119 -0.296 1.00 84.88 97 GLN A CA 1
ATOM 705 C C . GLN A 1 97 ? 1.543 1.467 0.544 1.00 84.88 97 GLN A C 1
ATOM 707 O O . GLN A 1 97 ? 0.893 0.570 1.079 1.00 84.88 97 GLN A O 1
ATOM 712 N N . ARG A 1 98 ? 1.161 2.750 0.626 1.00 88.56 98 ARG A N 1
ATOM 713 C CA . ARG A 1 98 ? -0.023 3.167 1.398 1.00 88.56 98 ARG A CA 1
ATOM 714 C C . ARG A 1 98 ? -1.326 2.688 0.762 1.00 88.56 98 ARG A C 1
ATOM 716 O O . ARG A 1 98 ? -2.244 2.319 1.492 1.00 88.56 98 ARG A O 1
ATOM 723 N N . ALA A 1 99 ? -1.400 2.647 -0.569 1.00 88.00 99 ALA A N 1
ATOM 724 C CA . ALA A 1 99 ? -2.540 2.064 -1.273 1.00 88.00 99 ALA A CA 1
ATOM 725 C C . ALA A 1 99 ? -2.677 0.554 -0.978 1.00 88.00 99 ALA A C 1
ATOM 727 O O . ALA A 1 99 ? -3.774 0.087 -0.678 1.00 88.00 99 ALA A O 1
ATOM 728 N N . LEU A 1 100 ? -1.565 -0.194 -0.942 1.00 89.62 100 LEU A N 1
ATOM 729 C CA . LEU A 1 100 ? -1.549 -1.608 -0.538 1.00 89.62 100 LEU A CA 1
ATOM 730 C C . LEU A 1 100 ? -2.007 -1.806 0.912 1.00 89.62 100 LEU A C 1
ATOM 732 O O . LEU A 1 100 ? -2.764 -2.732 1.196 1.00 89.62 100 LEU A O 1
ATOM 736 N N . TYR A 1 101 ? -1.582 -0.938 1.833 1.00 92.31 101 TYR A N 1
ATOM 737 C CA . TYR A 1 101 ? -2.024 -0.997 3.231 1.00 92.31 101 TYR A CA 1
ATOM 738 C C . TYR A 1 101 ? -3.520 -0.730 3.368 1.00 92.31 101 TYR A C 1
ATOM 740 O O . TYR A 1 101 ? -4.206 -1.437 4.108 1.00 92.31 101 TYR A O 1
ATOM 748 N N . ARG A 1 102 ? -4.039 0.250 2.620 1.00 91.19 102 ARG A N 1
ATOM 749 C CA . ARG A 1 102 ? -5.474 0.526 2.566 1.00 91.19 102 ARG A CA 1
ATOM 750 C C . ARG A 1 102 ? -6.247 -0.682 2.052 1.00 91.19 102 ARG A C 1
ATOM 752 O O . ARG A 1 102 ? -7.176 -1.117 2.723 1.00 91.19 102 ARG A O 1
ATOM 759 N N . TYR A 1 103 ? -5.810 -1.262 0.937 1.00 90.44 103 TYR A N 1
ATOM 760 C CA . TYR A 1 103 ? -6.397 -2.480 0.385 1.00 90.44 103 TYR A CA 1
ATOM 761 C C . TYR A 1 103 ? -6.422 -3.626 1.408 1.00 90.44 103 TYR A C 1
ATOM 763 O O . TYR A 1 103 ? -7.461 -4.254 1.609 1.00 90.44 103 TYR A O 1
ATOM 771 N N . ALA A 1 104 ? -5.306 -3.868 2.105 1.00 92.50 104 ALA A N 1
ATOM 772 C CA . ALA A 1 104 ? -5.213 -4.923 3.111 1.00 92.50 104 ALA A CA 1
ATOM 773 C C . ALA A 1 104 ? -6.212 -4.724 4.261 1.00 92.50 104 ALA A C 1
ATOM 775 O O . ALA A 1 104 ? -6.908 -5.664 4.635 1.00 92.50 104 ALA A O 1
ATOM 776 N N . VAL A 1 105 ? -6.342 -3.503 4.789 1.00 93.81 105 VAL A N 1
ATOM 777 C CA . VAL A 1 105 ? -7.312 -3.220 5.860 1.00 93.81 105 VAL A CA 1
ATOM 778 C C . VAL A 1 105 ? -8.752 -3.323 5.372 1.00 93.81 105 VAL A C 1
ATOM 780 O O . VAL A 1 105 ? -9.589 -3.868 6.091 1.00 93.81 105 VAL A O 1
ATOM 783 N N . THR A 1 106 ? -9.045 -2.877 4.150 1.00 91.81 106 THR A N 1
ATOM 784 C CA . THR A 1 106 ? -10.362 -3.085 3.535 1.00 91.81 106 THR A CA 1
ATOM 785 C C . THR A 1 106 ? -10.692 -4.576 3.450 1.00 91.81 106 THR A C 1
ATOM 787 O O . THR A 1 106 ? -11.779 -4.978 3.856 1.00 91.81 106 THR A O 1
ATOM 790 N N . ALA A 1 107 ? -9.749 -5.407 2.997 1.00 91.69 107 ALA A N 1
ATOM 791 C CA . ALA A 1 107 ? -9.948 -6.849 2.862 1.00 91.69 107 ALA A CA 1
ATOM 792 C C . ALA A 1 107 ? -10.096 -7.584 4.209 1.00 91.69 107 ALA A C 1
ATOM 794 O O . ALA A 1 107 ? -10.806 -8.585 4.280 1.00 91.69 107 ALA A O 1
ATOM 795 N N . LEU A 1 108 ? -9.422 -7.116 5.265 1.00 93.62 108 LEU A N 1
ATOM 796 C CA . LEU A 1 108 ? -9.385 -7.793 6.568 1.00 93.62 108 LEU A CA 1
ATOM 797 C C . LEU A 1 108 ? -10.477 -7.329 7.538 1.00 93.62 108 LEU A C 1
ATOM 799 O O . LEU A 1 108 ? -10.950 -8.137 8.333 1.00 93.62 108 LEU A O 1
ATOM 803 N N . LEU A 1 109 ? -10.860 -6.049 7.495 1.00 93.19 109 LEU A N 1
ATOM 804 C CA . LEU A 1 109 ? -11.781 -5.443 8.466 1.00 93.19 109 LEU A CA 1
ATOM 805 C C . LEU A 1 109 ? -13.045 -4.841 7.850 1.00 93.19 109 LEU A C 1
ATOM 807 O O . LEU A 1 109 ? -13.991 -4.592 8.591 1.00 93.19 109 LEU A O 1
ATOM 811 N N . ALA A 1 110 ? -13.059 -4.567 6.540 1.00 91.88 110 ALA A N 1
ATOM 812 C CA . ALA A 1 110 ? -14.156 -3.880 5.852 1.00 91.88 110 ALA A CA 1
ATOM 813 C C . ALA A 1 110 ? -14.705 -2.654 6.629 1.00 91.88 110 ALA A C 1
ATOM 815 O O . ALA A 1 110 ? -15.904 -2.587 6.915 1.00 91.88 110 ALA A O 1
ATOM 816 N N . PRO A 1 111 ? -13.850 -1.683 7.017 1.00 90.12 111 PRO A N 1
ATOM 817 C CA . PRO A 1 111 ? -14.296 -0.531 7.791 1.00 90.12 111 PRO A CA 1
ATOM 818 C C . PRO A 1 111 ? -15.261 0.336 6.971 1.00 90.12 111 PRO A C 1
ATOM 820 O O . PRO A 1 111 ? -15.139 0.447 5.752 1.00 90.12 111 PRO A O 1
ATOM 823 N N . GLY A 1 112 ? -16.188 1.018 7.646 1.00 88.56 112 GLY A N 1
ATOM 824 C CA . GLY A 1 112 ? -17.125 1.934 6.985 1.00 88.56 112 GLY A CA 1
ATOM 825 C C . GLY A 1 112 ? -16.450 3.200 6.452 1.00 88.56 112 GLY A C 1
ATOM 826 O O . GLY A 1 112 ? -16.950 3.823 5.518 1.00 88.56 112 GLY A O 1
ATOM 827 N N . GLN A 1 113 ? -15.306 3.582 7.028 1.00 89.88 113 GLN A N 1
ATOM 828 C CA . GLN A 1 113 ? -14.444 4.649 6.520 1.00 89.88 113 GLN A CA 1
ATOM 829 C C . GLN A 1 113 ? -12.976 4.259 6.655 1.00 89.88 113 GLN A C 1
ATOM 831 O O . GLN A 1 113 ? -12.566 3.707 7.677 1.00 89.88 113 GLN A O 1
ATOM 836 N N . ILE A 1 114 ? -12.167 4.604 5.655 1.00 90.12 114 ILE A N 1
ATOM 837 C CA . ILE A 1 114 ? -10.731 4.343 5.670 1.00 90.12 114 ILE A CA 1
ATOM 838 C C . ILE A 1 114 ? -9.945 5.521 5.103 1.00 90.12 114 ILE A C 1
ATOM 840 O O . ILE A 1 114 ? -10.303 6.093 4.074 1.00 90.12 114 ILE A O 1
ATOM 844 N N . ALA A 1 115 ? -8.859 5.869 5.783 1.00 89.38 115 ALA A N 1
ATOM 845 C CA . ALA A 1 115 ? -7.912 6.886 5.362 1.00 89.38 115 ALA A CA 1
ATOM 846 C C . ALA A 1 115 ? -6.481 6.378 5.539 1.00 89.38 115 ALA A C 1
ATOM 848 O O . ALA A 1 115 ? -6.199 5.577 6.432 1.00 89.38 115 ALA A O 1
ATOM 849 N N . ALA A 1 116 ? -5.571 6.863 4.700 1.00 89.50 116 ALA A N 1
ATOM 850 C CA . ALA A 1 116 ? -4.147 6.593 4.824 1.00 89.50 116 ALA A CA 1
ATOM 851 C C . ALA A 1 116 ? -3.366 7.898 4.742 1.00 89.50 116 ALA A C 1
ATOM 853 O O . ALA A 1 116 ? -3.650 8.727 3.879 1.00 89.50 116 ALA A O 1
ATOM 854 N N . GLN A 1 117 ? -2.384 8.069 5.621 1.00 89.88 117 GLN A N 1
ATOM 855 C CA . GLN A 1 117 ? -1.537 9.250 5.674 1.00 89.88 117 GLN A CA 1
ATOM 856 C C . GLN A 1 117 ? -0.057 8.897 5.795 1.00 89.88 117 GLN A C 1
ATOM 858 O O . GLN A 1 117 ? 0.313 7.834 6.296 1.00 89.88 117 GLN A O 1
ATOM 863 N N . LEU A 1 118 ? 0.780 9.822 5.344 1.00 89.44 118 LEU A N 1
ATOM 864 C CA . LEU A 1 118 ? 2.214 9.849 5.579 1.00 89.44 118 LEU A CA 1
ATOM 865 C C . LEU A 1 118 ? 2.513 10.885 6.657 1.00 89.44 118 LEU A C 1
ATOM 867 O O . LEU A 1 118 ? 2.120 12.039 6.504 1.00 89.44 118 LEU A O 1
ATOM 871 N N . HIS A 1 119 ? 3.227 10.496 7.707 1.00 89.75 119 HIS A N 1
ATOM 872 C CA . HIS A 1 119 ? 3.668 11.400 8.762 1.00 89.75 119 HIS A CA 1
ATOM 873 C C . HIS A 1 119 ? 5.182 11.623 8.656 1.00 89.75 119 HIS A C 1
ATOM 875 O O . HIS A 1 119 ? 5.984 10.711 8.874 1.00 89.75 119 HIS A O 1
ATOM 881 N N . TYR A 1 120 ? 5.583 12.852 8.334 1.00 88.00 120 TYR A N 1
ATOM 882 C CA . TYR A 1 120 ? 6.980 13.272 8.274 1.00 88.00 120 TYR A CA 1
ATOM 883 C C . TYR A 1 120 ? 7.474 13.666 9.662 1.00 88.00 120 TYR A C 1
ATOM 885 O O . TYR A 1 120 ? 7.089 14.707 10.186 1.00 88.00 120 TYR A O 1
ATOM 893 N N . LEU A 1 121 ? 8.365 12.860 10.238 1.00 87.06 121 LEU A N 1
ATOM 894 C CA . LEU A 1 121 ? 8.841 13.045 11.613 1.00 87.06 121 LEU A CA 1
ATOM 895 C C . LEU A 1 121 ? 9.610 14.355 11.808 1.00 87.06 121 LEU A C 1
ATOM 897 O O . LEU A 1 121 ? 9.564 14.941 12.884 1.00 87.06 121 LEU A O 1
ATOM 901 N N . LYS A 1 122 ? 10.333 14.805 10.778 1.00 86.62 122 LYS A N 1
ATOM 902 C CA . LYS A 1 122 ? 11.202 15.980 10.877 1.00 86.62 122 LYS A CA 1
ATOM 903 C C . LYS A 1 122 ? 10.421 17.291 10.950 1.00 86.62 122 LYS A C 1
ATOM 905 O O . LYS A 1 122 ? 10.777 18.165 11.732 1.00 86.62 122 LYS A O 1
ATOM 910 N N . ASP A 1 123 ? 9.365 17.394 10.150 1.00 85.19 123 ASP A N 1
ATOM 911 C CA . ASP A 1 123 ? 8.590 18.626 9.980 1.00 85.19 123 ASP A CA 1
ATOM 912 C C . ASP A 1 123 ? 7.188 18.519 10.621 1.00 85.19 123 ASP A C 1
ATOM 914 O O . ASP A 1 123 ? 6.372 19.424 10.472 1.00 85.19 123 ASP A O 1
ATOM 918 N N . ALA A 1 124 ? 6.900 17.404 11.314 1.00 85.38 124 ALA A N 1
ATOM 919 C CA . ALA A 1 124 ? 5.606 17.051 11.916 1.00 85.38 124 ALA A CA 1
ATOM 920 C C . ALA A 1 124 ? 4.409 17.201 10.955 1.00 85.38 124 ALA A C 1
ATOM 922 O O . ALA A 1 124 ? 3.295 17.534 11.361 1.00 85.38 124 ALA A O 1
ATOM 923 N N . GLN A 1 125 ? 4.650 16.980 9.661 1.00 85.06 125 GLN A N 1
ATOM 924 C CA . GLN A 1 125 ? 3.655 17.181 8.617 1.00 85.06 125 GLN A CA 1
ATOM 925 C C . GLN A 1 125 ? 2.961 15.872 8.253 1.00 85.06 125 GLN A C 1
ATOM 927 O O . GLN A 1 125 ? 3.616 14.868 7.970 1.00 85.06 125 GLN A O 1
ATOM 932 N N . GLU A 1 126 ? 1.635 15.922 8.167 1.00 86.19 126 GLU A N 1
ATOM 933 C CA . GLU A 1 126 ? 0.798 14.809 7.730 1.00 86.19 126 GLU A CA 1
ATOM 934 C C . GLU A 1 126 ? 0.273 15.056 6.313 1.00 86.19 126 GLU A C 1
ATOM 936 O O . GLU A 1 126 ? -0.275 16.119 6.018 1.00 86.19 126 GLU A O 1
ATOM 941 N N . LEU A 1 127 ? 0.451 14.075 5.428 1.00 85.88 127 LEU A N 1
ATOM 942 C CA . LEU A 1 127 ? -0.071 14.096 4.063 1.00 85.88 127 LEU A CA 1
ATOM 943 C C . LEU A 1 127 ? -1.025 12.929 3.854 1.00 85.88 127 LEU A C 1
ATOM 945 O O . LEU A 1 127 ? -0.615 11.770 3.903 1.00 85.88 127 LEU A O 1
ATOM 949 N N . LEU A 1 128 ? -2.291 13.230 3.581 1.00 85.25 128 LEU A N 1
ATOM 950 C CA . LEU A 1 128 ? -3.281 12.213 3.249 1.00 85.25 128 LEU A CA 1
ATOM 951 C C . LEU A 1 128 ? -3.048 11.662 1.837 1.00 85.25 128 LEU A C 1
ATOM 953 O O . LEU A 1 128 ? -2.588 12.360 0.936 1.00 85.25 128 LEU A O 1
ATOM 957 N N . LEU A 1 129 ? -3.371 10.388 1.652 1.00 83.06 129 LEU A N 1
ATOM 958 C CA . LEU A 1 129 ? -3.484 9.770 0.339 1.00 83.06 129 LEU A CA 1
ATOM 959 C C . LEU A 1 129 ? -4.767 10.283 -0.328 1.00 83.06 129 LEU A C 1
ATOM 961 O O . LEU A 1 129 ? -5.857 10.082 0.214 1.00 83.06 129 LEU A O 1
ATOM 965 N N . GLU A 1 130 ? -4.649 10.944 -1.481 1.00 72.50 130 GLU A N 1
ATOM 966 C CA . GLU A 1 130 ? -5.823 11.400 -2.235 1.00 72.50 130 GLU A CA 1
ATOM 967 C C . GLU A 1 130 ? -6.446 10.271 -3.062 1.00 72.50 130 GLU A C 1
ATOM 969 O O . GLU A 1 130 ? -5.808 9.272 -3.402 1.00 72.50 130 GLU A O 1
ATOM 974 N N . GLY A 1 131 ? -7.710 10.472 -3.433 1.00 63.53 131 GLY A N 1
ATOM 975 C CA . GLY A 1 131 ? -8.482 9.552 -4.260 1.00 63.53 131 GLY A CA 1
ATOM 976 C C . GLY A 1 131 ? -9.479 8.732 -3.448 1.00 63.53 131 GLY A C 1
ATOM 977 O O . GLY A 1 131 ? -9.205 8.301 -2.325 1.00 63.53 131 GLY A O 1
ATOM 978 N N . ALA A 1 132 ? -10.659 8.513 -4.036 1.00 59.78 132 ALA A N 1
ATOM 979 C CA . ALA A 1 132 ? -11.620 7.553 -3.504 1.00 59.78 132 ALA A CA 1
ATOM 980 C C . ALA A 1 132 ? -10.947 6.180 -3.399 1.00 59.78 132 ALA A C 1
ATOM 982 O O . ALA A 1 132 ? -10.161 5.827 -4.281 1.00 59.78 132 ALA A O 1
ATOM 983 N N . SER A 1 133 ? -11.253 5.420 -2.337 1.00 63.03 133 SER A N 1
ATOM 984 C CA . SER A 1 133 ? -10.617 4.116 -2.103 1.00 63.03 133 SER A CA 1
ATOM 985 C C . SER A 1 133 ? -10.646 3.267 -3.371 1.00 63.03 133 SER A C 1
ATOM 987 O O . SER A 1 133 ? -9.593 2.875 -3.854 1.00 63.03 133 SER A O 1
ATOM 989 N N . SER A 1 134 ? -11.817 3.141 -4.003 1.00 68.69 134 SER A N 1
ATOM 990 C CA . SER A 1 134 ? -12.007 2.288 -5.176 1.00 68.69 134 SER A CA 1
ATOM 991 C C . SER A 1 134 ? -11.111 2.638 -6.365 1.00 68.69 134 SER A C 1
ATOM 993 O O . SER A 1 134 ? -10.450 1.753 -6.874 1.00 68.69 134 SER A O 1
ATOM 995 N N . ALA A 1 135 ? -11.006 3.902 -6.789 1.00 74.81 135 ALA A N 1
ATOM 996 C CA . ALA A 1 135 ? -10.290 4.236 -8.029 1.00 74.81 135 ALA A CA 1
ATOM 997 C C . ALA A 1 135 ? -8.773 3.984 -7.945 1.00 74.81 135 ALA A C 1
ATOM 999 O O . ALA A 1 135 ? -8.158 3.469 -8.878 1.00 74.81 135 ALA A O 1
ATOM 1000 N N . THR A 1 136 ? -8.155 4.345 -6.820 1.00 74.50 136 THR A N 1
ATOM 1001 C CA . THR A 1 136 ? -6.724 4.095 -6.600 1.00 74.50 136 THR A CA 1
ATOM 1002 C C . THR A 1 136 ? -6.465 2.613 -6.317 1.00 74.50 136 THR A C 1
ATOM 1004 O O . THR A 1 136 ? -5.428 2.097 -6.732 1.00 74.50 136 THR A O 1
ATOM 1007 N N . ASP A 1 137 ? -7.397 1.921 -5.651 1.00 76.12 137 ASP A N 1
ATOM 1008 C CA . ASP A 1 137 ? -7.305 0.475 -5.432 1.00 76.12 137 ASP A CA 1
ATOM 1009 C C . ASP A 1 137 ? -7.430 -0.272 -6.779 1.00 76.12 137 ASP A C 1
ATOM 1011 O O . ASP A 1 137 ? -6.612 -1.141 -7.065 1.00 76.12 137 ASP A O 1
ATOM 1015 N N . ASP A 1 138 ? -8.344 0.133 -7.666 1.00 79.94 138 ASP A N 1
ATOM 1016 C CA . ASP A 1 138 ? -8.509 -0.419 -9.019 1.00 79.94 138 ASP A CA 1
ATOM 1017 C C . ASP A 1 138 ? -7.250 -0.217 -9.874 1.00 79.94 138 ASP A C 1
ATOM 1019 O O . ASP A 1 138 ? -6.781 -1.154 -10.525 1.00 79.94 138 ASP A O 1
ATOM 1023 N N . LEU A 1 139 ? -6.656 0.985 -9.843 1.00 81.50 139 LEU A N 1
ATOM 1024 C CA . LEU A 1 139 ? -5.394 1.275 -10.534 1.00 81.50 139 LEU A CA 1
ATOM 1025 C C . LEU A 1 139 ? -4.245 0.408 -9.999 1.00 81.50 139 LEU A C 1
ATOM 1027 O O . LEU A 1 139 ? -3.443 -0.114 -10.777 1.00 81.50 139 LEU A O 1
ATOM 1031 N N . LEU A 1 140 ? -4.174 0.231 -8.678 1.00 81.19 140 LEU A N 1
ATOM 1032 C CA . LEU A 1 140 ? -3.192 -0.639 -8.041 1.00 81.19 140 LEU A CA 1
ATOM 1033 C C . LEU A 1 140 ? -3.384 -2.100 -8.468 1.00 81.19 140 LEU A C 1
ATOM 1035 O O . LEU A 1 140 ? -2.412 -2.749 -8.857 1.00 81.19 140 LEU A O 1
ATOM 1039 N N . ILE A 1 141 ? -4.618 -2.612 -8.441 1.00 83.50 141 ILE A N 1
ATOM 1040 C CA . ILE A 1 141 ? -4.917 -3.977 -8.880 1.00 83.50 141 ILE A CA 1
ATOM 1041 C C . ILE A 1 141 ? -4.550 -4.148 -10.355 1.00 83.50 141 ILE A C 1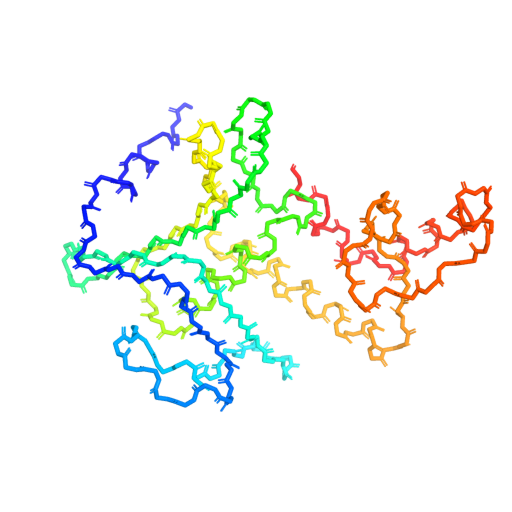
ATOM 1043 O O . ILE A 1 141 ? -3.824 -5.087 -10.681 1.00 83.50 141 ILE A O 1
ATOM 1047 N N . ALA A 1 142 ? -4.958 -3.228 -11.233 1.00 84.25 142 ALA A N 1
ATOM 1048 C CA . ALA A 1 142 ? -4.610 -3.263 -12.652 1.00 84.25 142 ALA A CA 1
ATOM 1049 C C . ALA A 1 142 ? -3.087 -3.293 -12.875 1.00 84.25 142 ALA A C 1
ATOM 1051 O O . ALA A 1 142 ? -2.594 -4.072 -13.695 1.00 84.25 142 ALA A O 1
ATOM 1052 N N . ALA A 1 143 ? -2.325 -2.521 -12.097 1.00 85.25 143 ALA A N 1
ATOM 1053 C CA . ALA A 1 143 ? -0.869 -2.543 -12.161 1.00 85.25 143 ALA A CA 1
ATOM 1054 C C . ALA A 1 143 ? -0.273 -3.887 -11.703 1.00 85.25 143 ALA A C 1
ATOM 1056 O O . ALA A 1 143 ? 0.650 -4.392 -12.341 1.00 85.25 143 ALA A O 1
ATOM 1057 N N . ILE A 1 144 ? -0.811 -4.512 -10.648 1.00 86.19 144 ILE A N 1
ATOM 1058 C CA . ILE A 1 144 ? -0.378 -5.852 -10.209 1.00 86.19 144 ILE A CA 1
ATOM 1059 C C . ILE A 1 144 ? -0.690 -6.899 -11.292 1.00 86.19 144 ILE A C 1
ATOM 1061 O O . ILE A 1 144 ? 0.148 -7.764 -11.563 1.00 86.19 144 ILE A O 1
ATOM 1065 N N . VAL A 1 145 ? -1.858 -6.807 -11.947 1.00 86.38 145 VAL A N 1
ATOM 1066 C CA . VAL A 1 145 ? -2.240 -7.686 -13.069 1.00 86.38 145 VAL A CA 1
ATOM 1067 C C . VAL A 1 145 ? -1.211 -7.579 -14.192 1.00 86.38 145 VAL A C 1
ATOM 1069 O O . VAL A 1 145 ? -0.654 -8.597 -14.609 1.00 86.38 145 VAL A O 1
ATOM 1072 N N . ALA A 1 146 ? -0.933 -6.356 -14.647 1.00 87.81 146 ALA A N 1
ATOM 1073 C CA . ALA A 1 146 ? 0.012 -6.098 -15.728 1.00 87.81 146 ALA A CA 1
ATOM 1074 C C . ALA A 1 146 ? 1.428 -6.566 -15.361 1.00 87.81 146 ALA A C 1
ATOM 1076 O O . ALA A 1 146 ? 2.060 -7.292 -16.129 1.00 87.81 146 ALA A O 1
ATOM 1077 N N . ALA A 1 147 ? 1.901 -6.250 -14.150 1.00 86.81 147 ALA A N 1
ATOM 1078 C CA . ALA A 1 147 ? 3.214 -6.675 -13.675 1.00 86.81 147 ALA A CA 1
ATOM 1079 C C . ALA A 1 147 ? 3.360 -8.205 -13.672 1.00 86.81 147 ALA A C 1
ATOM 1081 O O . ALA A 1 147 ? 4.366 -8.731 -14.152 1.00 86.81 147 ALA A O 1
ATOM 1082 N N . ARG A 1 148 ? 2.342 -8.941 -13.202 1.00 86.44 148 ARG A N 1
ATOM 1083 C CA . ARG A 1 148 ? 2.345 -10.411 -13.242 1.00 86.44 148 ARG A CA 1
ATOM 1084 C C . ARG A 1 148 ? 2.407 -10.935 -14.676 1.00 86.44 148 ARG A C 1
ATOM 1086 O O . ARG A 1 148 ? 3.165 -11.871 -14.937 1.00 86.44 148 ARG A O 1
ATOM 1093 N N . GLN A 1 149 ? 1.613 -10.372 -15.587 1.00 87.25 149 GLN A N 1
ATOM 1094 C CA . GLN A 1 149 ? 1.601 -10.787 -16.993 1.00 87.25 149 GLN A CA 1
ATOM 1095 C C . GLN A 1 149 ? 2.969 -10.570 -17.644 1.00 87.25 149 GLN A C 1
ATOM 1097 O O . GLN A 1 149 ? 3.497 -11.488 -18.268 1.00 87.25 149 GLN A O 1
ATOM 1102 N N . TYR A 1 150 ? 3.582 -9.406 -17.423 1.00 88.50 150 TYR A N 1
ATOM 1103 C CA . TYR A 1 150 ? 4.913 -9.095 -17.934 1.00 88.50 150 TYR A CA 1
ATOM 1104 C C . TYR A 1 150 ? 5.978 -10.039 -17.379 1.00 88.50 150 TYR A C 1
ATOM 1106 O O . TYR A 1 150 ? 6.725 -10.631 -18.155 1.00 88.50 150 TYR A O 1
ATOM 1114 N N . LEU A 1 151 ? 6.007 -10.265 -16.062 1.00 87.12 151 LEU A N 1
ATOM 1115 C CA . LEU A 1 151 ? 6.953 -11.206 -15.459 1.00 87.12 151 LEU A CA 1
ATOM 1116 C C . LEU A 1 151 ? 6.763 -12.632 -15.994 1.00 87.12 151 LEU A C 1
ATOM 1118 O O . LEU A 1 151 ? 7.743 -13.289 -16.338 1.00 87.12 151 LEU A O 1
ATOM 1122 N N . SER A 1 152 ? 5.514 -13.087 -16.138 1.00 87.38 152 SER A N 1
ATOM 1123 C CA . SER A 1 152 ? 5.202 -14.422 -16.676 1.00 87.38 152 SER A CA 1
ATOM 1124 C C . SER A 1 152 ? 5.603 -14.569 -18.149 1.00 87.38 152 SER A C 1
ATOM 1126 O O . SER A 1 152 ? 5.942 -15.664 -18.587 1.00 87.38 152 SER A O 1
ATOM 1128 N N . ALA A 1 153 ? 5.599 -13.468 -18.904 1.00 89.25 153 ALA A N 1
ATOM 1129 C CA . ALA A 1 153 ? 6.071 -13.402 -20.285 1.00 89.25 153 ALA A CA 1
ATOM 1130 C C . ALA A 1 153 ? 7.598 -13.200 -20.407 1.00 89.25 153 ALA A C 1
ATOM 1132 O O . ALA A 1 153 ? 8.108 -13.066 -21.518 1.00 89.25 153 ALA A O 1
ATOM 1133 N N . GLY A 1 154 ? 8.337 -13.144 -19.292 1.00 88.38 154 GLY A N 1
ATOM 1134 C CA . GLY A 1 154 ? 9.784 -12.893 -19.282 1.00 88.38 154 GLY A CA 1
ATOM 1135 C C . GLY A 1 154 ? 10.178 -11.425 -19.499 1.00 88.38 154 GLY A C 1
ATOM 1136 O O . GLY A 1 154 ? 11.351 -11.121 -19.714 1.00 88.38 154 GLY A O 1
ATOM 1137 N N . LEU A 1 155 ? 9.224 -10.495 -19.420 1.00 86.25 155 LEU A N 1
ATOM 1138 C CA . LEU A 1 155 ? 9.428 -9.053 -19.576 1.00 86.25 155 LEU A CA 1
ATOM 1139 C C . LEU A 1 155 ? 9.803 -8.391 -18.239 1.00 86.25 155 LEU A C 1
ATOM 1141 O O . LEU A 1 155 ? 9.099 -7.525 -17.725 1.00 86.25 155 LEU A O 1
ATOM 1145 N N . ALA A 1 156 ? 10.951 -8.778 -17.680 1.00 83.00 156 ALA A N 1
ATOM 1146 C CA . ALA A 1 156 ? 11.540 -8.155 -16.490 1.00 83.00 156 ALA A CA 1
ATOM 1147 C C . ALA A 1 156 ? 12.471 -6.981 -16.869 1.00 83.00 156 ALA A C 1
ATOM 1149 O O . ALA A 1 156 ? 13.676 -7.007 -16.612 1.00 83.00 156 ALA A O 1
ATOM 1150 N N . VAL A 1 157 ? 11.934 -5.970 -17.561 1.00 83.06 157 VAL A N 1
ATOM 1151 C CA . VAL A 1 157 ? 12.721 -4.828 -18.069 1.00 83.06 157 VAL A CA 1
ATOM 1152 C C . VAL A 1 157 ? 12.861 -3.698 -17.029 1.00 83.06 157 VAL A C 1
ATOM 1154 O O . VAL A 1 157 ? 12.051 -3.612 -16.106 1.00 83.06 157 VAL A O 1
ATOM 1157 N N . PRO A 1 158 ? 13.875 -2.813 -17.150 1.00 78.94 158 PRO A N 1
ATOM 1158 C CA . PRO A 1 158 ? 14.086 -1.702 -16.218 1.00 78.94 158 PRO A CA 1
ATOM 1159 C C . PRO A 1 158 ? 12.867 -0.784 -16.043 1.00 78.94 158 PRO A C 1
ATOM 1161 O O . PRO A 1 158 ? 12.352 -0.245 -17.019 1.00 78.94 158 PRO A O 1
ATOM 1164 N N . GLY A 1 159 ? 12.468 -0.535 -14.794 1.00 78.19 159 GLY A N 1
ATOM 1165 C CA . GLY A 1 159 ? 11.464 0.473 -14.439 1.00 78.19 159 GLY A CA 1
ATOM 1166 C C . GLY A 1 159 ? 12.089 1.832 -14.074 1.00 78.19 159 GLY A C 1
ATOM 1167 O O . GLY A 1 159 ? 13.316 1.958 -14.008 1.00 78.19 159 GLY A O 1
ATOM 1168 N N . PRO A 1 160 ? 11.280 2.864 -13.767 1.00 74.00 160 PRO A N 1
ATOM 1169 C CA . PRO A 1 160 ? 11.770 4.194 -13.390 1.00 74.00 160 PRO A CA 1
ATOM 1170 C C . PRO A 1 160 ? 12.748 4.171 -12.207 1.00 74.00 160 PRO A C 1
ATOM 1172 O O . PRO A 1 160 ? 13.747 4.892 -12.210 1.00 74.00 160 PRO A O 1
ATOM 1175 N N . GLY A 1 161 ? 12.502 3.288 -11.231 1.00 75.75 161 GLY A N 1
ATOM 1176 C CA . GLY A 1 161 ? 13.359 3.099 -10.058 1.00 75.75 161 GLY A CA 1
ATOM 1177 C C . GLY A 1 161 ? 14.736 2.498 -10.364 1.00 75.75 161 GLY A C 1
ATOM 1178 O O . GLY A 1 161 ? 15.679 2.732 -9.612 1.00 75.75 161 GLY A O 1
ATOM 1179 N N . THR A 1 162 ? 14.910 1.800 -11.496 1.00 80.00 162 THR A N 1
ATOM 1180 C CA . THR A 1 162 ? 16.192 1.174 -11.872 1.00 80.00 162 THR A CA 1
ATOM 1181 C C . THR A 1 162 ? 17.324 2.198 -11.993 1.00 80.00 162 THR A C 1
ATOM 1183 O O . THR A 1 162 ? 18.490 1.876 -11.747 1.00 80.00 162 THR A O 1
ATOM 1186 N N . TRP A 1 163 ? 16.989 3.443 -12.339 1.00 77.69 163 TRP A N 1
ATOM 1187 C CA . TRP A 1 163 ? 17.945 4.528 -12.570 1.00 77.69 163 TRP A CA 1
ATOM 1188 C C . TRP A 1 163 ? 18.178 5.423 -11.349 1.00 77.69 163 TRP A C 1
ATOM 1190 O O . TRP A 1 163 ? 18.903 6.414 -11.461 1.00 77.69 163 TRP A O 1
ATOM 1200 N N . ALA A 1 164 ? 17.571 5.109 -10.201 1.00 75.62 164 ALA A N 1
ATOM 1201 C CA . ALA A 1 164 ? 17.750 5.887 -8.984 1.00 75.62 164 ALA A CA 1
ATOM 1202 C C . ALA A 1 164 ? 19.225 5.901 -8.542 1.00 75.62 164 ALA A C 1
ATOM 1204 O O . ALA A 1 164 ? 19.930 4.894 -8.619 1.00 75.62 164 ALA A O 1
ATOM 1205 N N . ARG A 1 165 ? 19.689 7.062 -8.055 1.00 64.44 165 ARG A N 1
ATOM 1206 C CA . ARG A 1 165 ? 21.078 7.265 -7.598 1.00 64.44 165 ARG A CA 1
ATOM 1207 C C . ARG A 1 165 ? 21.442 6.353 -6.425 1.00 64.44 165 ARG A C 1
ATOM 1209 O O . ARG A 1 165 ? 22.581 5.910 -6.330 1.00 64.44 165 ARG A O 1
ATOM 1216 N N . TYR A 1 166 ? 20.474 6.091 -5.554 1.00 62.06 166 TYR A N 1
ATOM 1217 C CA . TYR A 1 166 ? 20.591 5.167 -4.438 1.00 62.06 166 TYR A CA 1
ATOM 1218 C C . TYR A 1 166 ? 19.663 3.987 -4.709 1.00 62.06 166 TYR A C 1
ATOM 1220 O O . TYR A 1 166 ? 18.445 4.157 -4.745 1.00 62.06 166 TYR A O 1
ATOM 1228 N N . ARG A 1 167 ? 20.245 2.807 -4.937 1.00 64.19 167 ARG A N 1
ATOM 1229 C CA . ARG A 1 167 ? 19.508 1.545 -5.015 1.00 64.19 167 ARG A CA 1
ATOM 1230 C C . ARG A 1 167 ? 19.551 0.894 -3.640 1.00 64.19 167 ARG A C 1
ATOM 1232 O O . ARG A 1 167 ? 20.612 0.452 -3.217 1.00 64.19 167 ARG A O 1
ATOM 1239 N N . THR A 1 168 ? 18.421 0.900 -2.943 1.00 57.31 168 THR A N 1
ATOM 1240 C CA . THR A 1 168 ? 18.259 0.279 -1.616 1.00 57.31 168 THR A CA 1
ATOM 1241 C C . THR A 1 168 ? 17.553 -1.073 -1.683 1.00 57.31 168 THR A C 1
ATOM 1243 O O . THR A 1 168 ? 17.264 -1.656 -0.647 1.00 57.31 168 THR A O 1
ATOM 1246 N N . ASP A 1 169 ? 17.223 -1.541 -2.885 1.00 59.47 169 ASP A N 1
ATOM 1247 C CA . ASP A 1 169 ? 16.536 -2.808 -3.106 1.00 59.47 169 ASP A CA 1
ATOM 1248 C C . ASP A 1 169 ? 17.562 -3.939 -3.263 1.00 59.47 169 ASP A C 1
ATOM 1250 O O . ASP A 1 169 ? 18.397 -3.910 -4.171 1.00 59.47 169 ASP A O 1
ATOM 1254 N N . GLU A 1 170 ? 17.495 -4.925 -2.367 1.00 58.66 170 GLU A N 1
ATOM 1255 C CA . GLU A 1 170 ? 18.335 -6.131 -2.365 1.00 58.66 170 GLU A CA 1
ATOM 1256 C C . GLU A 1 170 ? 18.119 -7.007 -3.610 1.00 58.66 170 GLU A C 1
ATOM 1258 O O . GLU A 1 170 ? 18.984 -7.808 -3.962 1.00 58.66 170 GLU A O 1
ATOM 1263 N N . LEU A 1 171 ? 16.999 -6.826 -4.316 1.00 63.50 171 LEU A N 1
ATOM 1264 C CA . LEU A 1 171 ? 16.646 -7.560 -5.532 1.00 63.50 171 LEU A CA 1
ATOM 1265 C C . LEU A 1 171 ? 17.099 -6.847 -6.818 1.00 63.50 171 LEU A C 1
ATOM 1267 O O . LEU A 1 171 ? 16.811 -7.308 -7.925 1.00 63.50 171 LEU A O 1
ATOM 1271 N N . CYS A 1 172 ? 17.822 -5.728 -6.711 1.00 70.25 172 CYS A N 1
ATOM 1272 C CA . CYS A 1 172 ? 18.349 -5.037 -7.881 1.00 70.25 172 CYS A CA 1
ATOM 1273 C C . CYS A 1 172 ? 19.476 -5.831 -8.552 1.00 70.25 172 CYS A C 1
ATOM 1275 O O . CYS A 1 172 ? 20.550 -6.032 -7.986 1.00 70.25 172 CYS A O 1
ATOM 1277 N N . PHE A 1 173 ? 19.285 -6.170 -9.829 1.00 70.38 173 PHE A N 1
ATOM 1278 C CA . PHE A 1 173 ? 20.375 -6.671 -10.660 1.00 70.38 173 PHE A CA 1
ATOM 1279 C C . PHE A 1 173 ? 21.496 -5.634 -10.787 1.00 70.38 173 PHE A C 1
ATOM 1281 O O . PHE A 1 173 ? 21.255 -4.429 -10.940 1.00 70.38 173 PHE A O 1
ATOM 1288 N N . ALA A 1 174 ? 22.739 -6.119 -10.779 1.00 77.81 174 ALA A N 1
ATOM 1289 C CA . ALA A 1 174 ? 23.893 -5.295 -11.096 1.00 77.81 174 ALA A CA 1
ATOM 1290 C C . ALA A 1 174 ? 23.710 -4.669 -12.486 1.00 77.81 174 ALA A C 1
ATOM 1292 O O . ALA A 1 174 ? 23.418 -5.355 -13.467 1.00 77.81 174 ALA A O 1
ATOM 1293 N N . LEU A 1 175 ? 23.880 -3.350 -12.576 1.00 80.75 175 LEU A N 1
ATOM 1294 C CA . LEU A 1 175 ? 23.840 -2.676 -13.865 1.00 80.75 175 LEU A CA 1
ATOM 1295 C C . LEU A 1 175 ? 25.185 -2.794 -14.593 1.00 80.75 175 LEU A C 1
ATOM 1297 O O . LEU A 1 175 ? 26.230 -2.838 -13.942 1.00 80.75 175 LEU A O 1
ATOM 1301 N N . PRO A 1 176 ? 25.189 -2.751 -15.940 1.00 82.88 176 PRO A N 1
ATOM 1302 C CA . PRO A 1 176 ? 26.425 -2.708 -16.712 1.00 82.88 176 PRO A CA 1
ATOM 1303 C C . PRO A 1 176 ? 27.348 -1.552 -16.294 1.00 82.88 176 PRO A C 1
ATOM 1305 O O . PRO A 1 176 ? 26.889 -0.476 -15.902 1.00 82.88 176 PRO A O 1
ATOM 1308 N N . ALA A 1 177 ? 28.662 -1.733 -16.450 1.00 78.81 177 ALA A N 1
ATOM 1309 C CA . ALA A 1 177 ? 29.671 -0.750 -16.037 1.00 78.81 177 ALA A CA 1
ATOM 1310 C C . ALA A 1 177 ? 29.429 0.668 -16.606 1.00 78.81 177 ALA A C 1
ATOM 1312 O O . ALA A 1 177 ? 29.636 1.660 -15.914 1.00 78.81 177 ALA A O 1
ATOM 1313 N N . ALA A 1 178 ? 28.905 0.781 -17.833 1.00 82.06 178 ALA A N 1
ATOM 1314 C CA . ALA A 1 178 ? 28.600 2.055 -18.495 1.00 82.06 178 ALA A CA 1
ATOM 1315 C C . ALA A 1 178 ? 27.124 2.492 -18.369 1.00 82.06 178 ALA A C 1
ATOM 1317 O O . ALA A 1 178 ? 26.585 3.147 -19.271 1.00 82.06 178 ALA A O 1
ATOM 1318 N N . HIS A 1 179 ? 26.436 2.107 -17.289 1.00 78.81 179 HIS A N 1
ATOM 1319 C CA . HIS A 1 179 ? 24.982 2.235 -17.241 1.00 78.81 179 HIS A CA 1
ATOM 1320 C C . HIS A 1 179 ? 24.449 3.668 -17.314 1.00 78.81 179 HIS A C 1
ATOM 1322 O O . HIS A 1 179 ? 23.411 3.896 -17.930 1.00 78.81 179 HIS A O 1
ATOM 1328 N N . THR A 1 180 ? 25.175 4.624 -16.735 1.00 75.56 180 THR A N 1
ATOM 1329 C CA . THR A 1 180 ? 24.833 6.052 -16.758 1.00 75.56 180 THR A CA 1
ATOM 1330 C C . THR A 1 180 ? 25.187 6.758 -18.067 1.00 75.56 180 THR A C 1
ATOM 1332 O O . THR A 1 180 ? 24.720 7.872 -18.266 1.00 75.56 180 THR A O 1
ATOM 1335 N N . ARG A 1 181 ? 26.001 6.148 -18.945 1.00 76.81 181 ARG A N 1
ATOM 1336 C CA . ARG A 1 181 ? 26.480 6.772 -20.197 1.00 76.81 181 ARG A CA 1
ATOM 1337 C C . ARG A 1 181 ? 25.854 6.220 -21.472 1.00 76.81 181 ARG A C 1
ATOM 1339 O O . ARG A 1 181 ? 25.823 6.924 -22.466 1.00 76.81 181 ARG A O 1
ATOM 1346 N N . THR A 1 182 ? 25.490 4.937 -21.504 1.00 82.19 182 THR A N 1
ATOM 1347 C CA . THR A 1 182 ? 25.034 4.297 -22.756 1.00 82.19 182 THR A CA 1
ATOM 1348 C C . THR A 1 182 ? 23.890 3.318 -22.557 1.00 82.19 182 THR A C 1
ATOM 1350 O O . THR A 1 182 ? 23.005 3.231 -23.403 1.00 82.19 182 THR A O 1
ATOM 1353 N N . TYR A 1 183 ? 23.881 2.563 -21.457 1.00 85.12 183 TYR A N 1
ATOM 1354 C CA . TYR A 1 183 ? 22.846 1.552 -21.237 1.00 85.12 183 TYR A CA 1
ATOM 1355 C C . TYR A 1 183 ? 21.473 2.184 -21.000 1.00 85.12 183 TYR A C 1
ATOM 1357 O O . TYR A 1 183 ? 20.508 1.773 -21.639 1.00 85.12 183 TYR A O 1
ATOM 1365 N N . ARG A 1 184 ? 21.394 3.191 -20.115 1.00 86.75 184 ARG A N 1
ATOM 1366 C CA . ARG A 1 184 ? 20.146 3.900 -19.819 1.00 86.75 184 ARG A CA 1
ATOM 1367 C C . ARG A 1 184 ? 19.542 4.489 -21.087 1.00 86.75 184 ARG A C 1
ATOM 1369 O O . ARG A 1 184 ? 18.399 4.179 -21.391 1.00 86.75 184 ARG A O 1
ATOM 1376 N N . ASP A 1 185 ? 20.321 5.248 -21.848 1.00 86.44 185 ASP A N 1
ATOM 1377 C CA . ASP A 1 185 ? 19.831 5.934 -23.050 1.00 86.44 185 ASP A CA 1
ATOM 1378 C C . ASP A 1 185 ? 19.317 4.945 -24.102 1.00 86.44 185 ASP A C 1
ATOM 1380 O O . ASP A 1 185 ? 18.296 5.177 -24.742 1.00 86.44 185 ASP A O 1
ATOM 1384 N N . ARG A 1 186 ? 19.973 3.784 -24.225 1.00 87.31 186 ARG A N 1
ATOM 1385 C CA . ARG A 1 186 ? 19.556 2.722 -25.151 1.00 87.31 186 ARG A CA 1
ATOM 1386 C C . ARG A 1 186 ? 18.330 1.942 -24.685 1.00 87.31 186 ARG A C 1
ATOM 1388 O O . ARG A 1 186 ? 17.593 1.434 -25.524 1.00 87.31 186 ARG A O 1
ATOM 1395 N N . LYS A 1 187 ? 18.150 1.752 -23.374 1.00 87.50 187 LYS A N 1
ATOM 1396 C CA . LYS A 1 187 ? 17.137 0.832 -22.826 1.00 87.50 187 LYS A CA 1
ATOM 1397 C C . LYS A 1 187 ? 15.914 1.523 -22.241 1.00 87.50 187 LYS A C 1
ATOM 1399 O O . LYS A 1 187 ? 14.873 0.883 -22.196 1.00 87.50 187 LYS A O 1
ATOM 1404 N N . ALA A 1 188 ? 16.004 2.793 -21.849 1.00 84.38 188 ALA A N 1
ATOM 1405 C CA . ALA A 1 188 ? 14.895 3.510 -21.227 1.00 84.38 188 ALA A CA 1
ATOM 1406 C C . ALA A 1 188 ? 13.671 3.595 -22.152 1.00 84.38 188 ALA A C 1
ATOM 1408 O O . ALA A 1 188 ? 12.586 3.224 -21.729 1.00 84.38 188 ALA A O 1
ATOM 1409 N N . GLY A 1 189 ? 13.844 4.001 -23.415 1.00 87.62 189 GLY A N 1
ATOM 1410 C CA . GLY A 1 189 ? 12.736 4.091 -24.378 1.00 87.62 189 GLY A CA 1
ATOM 1411 C C . GLY A 1 189 ? 12.031 2.748 -24.615 1.00 87.62 189 GLY A C 1
ATOM 1412 O O . GLY A 1 189 ? 10.839 2.639 -24.335 1.00 87.62 189 GLY A O 1
ATOM 1413 N N . PRO A 1 190 ? 12.755 1.697 -25.050 1.00 89.81 190 PRO A N 1
ATOM 1414 C CA . PRO A 1 190 ? 12.163 0.374 -25.243 1.00 89.81 190 PRO A CA 1
ATOM 1415 C C . PRO A 1 190 ? 11.542 -0.224 -23.973 1.00 89.81 190 PRO A C 1
ATOM 1417 O O . PRO A 1 190 ? 10.533 -0.916 -24.062 1.00 89.81 190 PRO A O 1
ATOM 1420 N N . ALA A 1 191 ? 12.119 0.032 -22.793 1.00 87.75 191 ALA A N 1
ATOM 1421 C CA . ALA A 1 191 ? 11.554 -0.443 -21.532 1.00 87.75 191 ALA A CA 1
ATOM 1422 C C . ALA A 1 191 ? 10.241 0.274 -21.184 1.00 87.75 191 ALA A C 1
ATOM 1424 O O . ALA A 1 191 ? 9.285 -0.377 -20.773 1.00 87.75 191 ALA A O 1
ATOM 1425 N N . THR A 1 192 ? 10.168 1.589 -21.404 1.00 85.62 192 THR A N 1
ATOM 1426 C CA . THR A 1 192 ? 8.939 2.373 -21.230 1.00 85.62 192 THR A CA 1
ATOM 1427 C C . THR A 1 192 ? 7.817 1.872 -22.141 1.00 85.62 192 THR A C 1
ATOM 1429 O O . THR A 1 192 ? 6.684 1.746 -21.682 1.00 85.62 192 THR A O 1
ATOM 1432 N N . GLU A 1 193 ? 8.128 1.538 -23.396 1.00 88.56 193 GLU A N 1
ATOM 1433 C CA . GLU A 1 193 ? 7.164 0.965 -24.348 1.00 88.56 193 GLU A CA 1
ATOM 1434 C C . GLU A 1 193 ? 6.700 -0.436 -23.921 1.00 88.56 193 GLU A C 1
ATOM 1436 O O . GLU A 1 193 ? 5.507 -0.736 -23.910 1.00 88.56 193 GLU A O 1
ATOM 1441 N N . ALA A 1 194 ? 7.638 -1.293 -23.505 1.00 88.38 194 ALA A N 1
ATOM 1442 C CA . ALA A 1 194 ? 7.326 -2.643 -23.042 1.00 88.38 194 ALA A CA 1
ATOM 1443 C C . ALA A 1 194 ? 6.467 -2.656 -21.765 1.00 88.38 194 ALA A C 1
ATOM 1445 O O . ALA A 1 194 ? 5.694 -3.588 -21.566 1.00 88.38 194 ALA A O 1
ATOM 1446 N N . LEU A 1 195 ? 6.586 -1.625 -20.921 1.00 87.25 195 LEU A N 1
ATOM 1447 C CA . LEU A 1 195 ? 5.827 -1.461 -19.677 1.00 87.25 195 LEU A CA 1
ATOM 1448 C C . LEU A 1 195 ? 4.691 -0.434 -19.805 1.00 87.25 195 LEU A C 1
ATOM 1450 O O . LEU A 1 195 ? 4.297 0.169 -18.805 1.00 87.25 195 LEU A O 1
ATOM 1454 N N . ARG A 1 196 ? 4.165 -0.205 -21.016 1.00 86.94 196 ARG A N 1
ATOM 1455 C CA . ARG A 1 196 ? 3.168 0.848 -21.280 1.00 86.94 196 ARG A CA 1
ATOM 1456 C C . ARG A 1 196 ? 1.949 0.799 -20.354 1.00 86.94 196 ARG A C 1
ATOM 1458 O O . ARG A 1 196 ? 1.486 1.850 -19.922 1.00 86.94 196 ARG A O 1
ATOM 1465 N N . ASP A 1 197 ? 1.477 -0.391 -19.974 1.00 86.38 197 ASP A N 1
ATOM 1466 C CA . ASP A 1 197 ? 0.267 -0.524 -19.150 1.00 86.38 197 ASP A CA 1
ATOM 1467 C C . ASP A 1 197 ? 0.538 -0.138 -17.679 1.00 86.38 197 ASP A C 1
ATOM 1469 O O . ASP A 1 197 ? -0.385 0.176 -16.931 1.00 86.38 197 ASP A O 1
ATOM 1473 N N . LEU A 1 198 ? 1.813 -0.074 -17.270 1.00 84.88 198 LEU A N 1
ATOM 1474 C CA . LEU A 1 198 ? 2.240 0.443 -15.966 1.00 84.88 198 LEU A CA 1
ATOM 1475 C C . LEU A 1 198 ? 2.501 1.954 -15.979 1.00 84.88 198 LEU A C 1
ATOM 1477 O O . LEU A 1 198 ? 2.651 2.551 -14.913 1.00 84.88 198 LEU A O 1
ATOM 1481 N N . GLN A 1 199 ? 2.525 2.608 -17.146 1.00 81.75 199 GLN A N 1
ATOM 1482 C CA . GLN A 1 199 ? 2.777 4.050 -17.211 1.00 81.75 199 GLN A CA 1
ATOM 1483 C C . GLN A 1 199 ? 1.704 4.853 -16.477 1.00 81.75 199 GLN A C 1
ATOM 1485 O O . GLN A 1 199 ? 2.040 5.850 -15.847 1.00 81.75 199 GLN A O 1
ATOM 1490 N N . ALA A 1 200 ? 0.443 4.407 -16.486 1.00 77.81 200 ALA A N 1
ATOM 1491 C CA . ALA A 1 200 ? -0.641 5.067 -15.756 1.00 77.81 200 ALA A CA 1
ATOM 1492 C C . ALA A 1 200 ? -0.369 5.137 -14.242 1.00 77.81 200 ALA A C 1
ATOM 1494 O O . ALA A 1 200 ? -0.651 6.151 -13.607 1.00 77.81 200 ALA A O 1
ATOM 1495 N N . LEU A 1 201 ? 0.259 4.099 -13.676 1.00 78.25 201 LEU A N 1
ATOM 1496 C CA . LEU A 1 201 ? 0.688 4.076 -12.276 1.00 78.25 201 LEU A CA 1
ATOM 1497 C C . LEU A 1 201 ? 1.747 5.154 -11.995 1.00 78.25 201 LEU A C 1
ATOM 1499 O O . LEU A 1 201 ? 1.720 5.813 -10.955 1.00 78.25 201 LEU A O 1
ATOM 1503 N N . TRP A 1 202 ? 2.690 5.336 -12.921 1.00 74.75 202 TRP A N 1
ATOM 1504 C CA . TRP A 1 202 ? 3.797 6.285 -12.771 1.00 74.75 202 TRP A CA 1
ATOM 1505 C C . TRP A 1 202 ? 3.431 7.722 -13.160 1.00 74.75 202 TRP A C 1
ATOM 1507 O O . TRP A 1 202 ? 4.047 8.664 -12.671 1.00 74.75 202 TRP A O 1
ATOM 1517 N N . ALA A 1 203 ? 2.431 7.901 -14.018 1.00 69.12 203 ALA A N 1
ATOM 1518 C CA . ALA A 1 203 ? 1.928 9.203 -14.436 1.00 69.12 203 ALA A CA 1
ATOM 1519 C C . ALA A 1 203 ? 0.903 9.794 -13.451 1.00 69.12 203 ALA A C 1
ATOM 1521 O O . ALA A 1 203 ? 0.594 10.978 -13.543 1.00 69.12 203 ALA A O 1
ATOM 1522 N N . ALA A 1 204 ? 0.397 9.002 -12.495 1.00 57.34 204 ALA A N 1
ATOM 1523 C CA . ALA A 1 204 ? -0.518 9.431 -11.430 1.00 57.34 204 ALA A CA 1
ATOM 1524 C C . ALA A 1 204 ? 0.195 10.249 -10.324 1.00 57.34 204 ALA A C 1
ATOM 1526 O O . ALA A 1 204 ? 0.130 9.916 -9.131 1.00 57.34 204 ALA A O 1
ATOM 1527 N N . SER A 1 205 ? 0.941 11.279 -10.739 1.00 50.62 205 SER A N 1
ATOM 1528 C CA . SER A 1 205 ? 1.746 12.179 -9.905 1.00 50.62 205 SER A CA 1
ATOM 1529 C C . SER A 1 205 ? 1.025 13.458 -9.517 1.00 50.62 205 SER A C 1
ATOM 1531 O O . SER A 1 205 ? 0.484 14.101 -10.443 1.00 50.62 205 SER A O 1
#

Foldseek 3Di:
DDDPPVVVVQPPFAFPDKDAFAWACDLVQADDPPHPFGNVDWQDQPPQRDTDIDTFGMWGWGADPPRFIEIEGEDEDQDDDDPPLAAFACQQVVCLVQLSVQSRCCRTPVGPHYWYWYQHPVVRHIHTHDDDNPPSNVLSSQLVVLVSVCVVVVNPADDPLLPDPDDPDPPRDDDPPCCVPPVCVVRVVVNCVSSVSCVVSRVRD

Radius of gyration: 18.87 Å; chains: 1; bounding box: 54×43×46 Å

pLDDT: mean 80.23, std 13.66, range [34.94, 95.81]

Secondary structure (DSSP, 8-state):
---GGGHHHHHSSPPSEEEEEEEES-TT----TT-SS-TTS-EEETTTTEEE-EEEEEEEEEE-GGG-EEEEEEEEE-SPPPTT---BSSGGGTTHHHHHHHHHHHHHH--SEEEEEEEETTTTEEEEBPS-HHHHHHHHHHHHHHHHHHHHTT-----GGGG-SS---TTPPPPPTTIIIIIHHHHHHHHHHHTGGGHHHHH--